Protein AF-A0A7S2R1N7-F1 (afdb_monomer_lite)

InterPro domains:
  IPR041452 APAF-1 helical domain [PF17908] (92-139)

Foldseek 3Di:
DPPDDDPVCPCVVVLVVCVVVPPPDDDLQLSVQLVVVVVVQVVPVPDDRDDPLVSLLSSLCSLQVDDSPDPDDQSVNSCVVCVVVLCPDDCSLVSLLCCLQPNLVSCLSNVVLVSSLVLLLDLVSLLSNCVSPNLLSSLLSSLVSLVSSVVSLVVVVVVVVVVPDDPPDDDDDDDDDDDDDDDDPPPPPPPPPPPPSLVSLVSSLVSSLVSLCVVLVVVPDLVSLLSNLSSLQSSLVSCVVVVNNVSSVVSNVVSLVSCCVNVNDPD

pLDDT: mean 78.02, std 19.46, range [31.61, 97.94]

Radius of gyration: 23.2 Å; chains: 1; bounding box: 56×62×71 Å

Secondary structure (DSSP, 8-state):
-PPP--TT-TTHHHHHHHHHH-TTS----HHHHHHHHHHHHHHTTTS-PPPHHHHHHHHHHHHH---TT-TT--HHHHHHHTHHHHHHSTTHHHHHHHHHHHHHHHHHHTT-HHHHHHHHT-HHHHHHHHHHH-HHHHHHHHHHHHHHHHHHHHHHHHHHHTT---------------------------------HHHHHHHHHHHHHHHHHHHHHHS--HHHHHHHHHHHHHHHHHHHHTT-HHHHHHHHHHHHHHHHHHH-TT-

Organism: NCBI:txid49252

Sequence (267 aa):
FAPTADDHTTFIDEIEEELLLDGSRRSGGWLSAAAKYIFNQQKNQREEGTPEFRFHELMVSSLTGAEINAPNKSIVVLLKENKDNIIQQAGGERIEKYITAYLPTHLIRAKMLSSAGALLCDDDFIKRRVAALGPVEATRKQMLDLSDMRRDNQRLTSSNKSNTEPSSLDEREIKSDIDSPPQGGFLEQSTTDNVDMNVIKRDACRLVIDEVYRVMDVTVRSGDSLNMAICLSTVGEGLLRSKQPRDAMLRLEEAVGIYRGLLGPYH

Structure (mmCIF, N/CA/C/O backbone):
data_AF-A0A7S2R1N7-F1
#
_entry.id   AF-A0A7S2R1N7-F1
#
loop_
_atom_site.group_PDB
_atom_site.id
_atom_site.type_symbol
_atom_site.label_atom_id
_atom_site.label_alt_id
_atom_site.label_comp_id
_atom_site.label_asym_id
_atom_site.label_entity_id
_atom_site.label_seq_id
_atom_site.pdbx_PDB_ins_code
_atom_site.Cartn_x
_atom_site.Cartn_y
_atom_site.Cartn_z
_atom_site.occupancy
_atom_site.B_iso_or_equiv
_atom_site.auth_seq_id
_atom_site.auth_comp_id
_atom_site.auth_asym_id
_atom_site.auth_atom_id
_atom_site.pdbx_PDB_model_num
ATOM 1 N N . PHE A 1 1 ? 8.886 19.302 25.838 1.00 33.75 1 PHE A N 1
ATOM 2 C CA . PHE A 1 1 ? 9.453 18.109 25.186 1.00 33.75 1 PHE A CA 1
ATOM 3 C C . PHE A 1 1 ? 8.668 17.896 23.906 1.00 33.75 1 PHE A C 1
ATOM 5 O O . PHE A 1 1 ? 7.565 17.371 23.972 1.00 33.75 1 PHE A O 1
ATOM 12 N N . ALA A 1 2 ? 9.168 18.415 22.784 1.00 31.61 2 ALA A N 1
ATOM 13 C CA . ALA A 1 2 ? 8.639 18.046 21.475 1.00 31.61 2 ALA A CA 1
ATOM 14 C C . ALA A 1 2 ? 9.103 16.608 21.182 1.00 31.61 2 ALA A C 1
ATOM 16 O O . ALA A 1 2 ? 10.250 16.291 21.525 1.00 31.61 2 ALA A O 1
ATOM 17 N N . PRO A 1 3 ? 8.251 15.724 20.637 1.00 38.41 3 PRO A N 1
ATOM 18 C CA . PRO A 1 3 ? 8.702 14.415 20.185 1.00 38.41 3 PRO A CA 1
ATOM 19 C C . PRO A 1 3 ? 9.848 14.615 19.190 1.00 38.41 3 PRO A C 1
ATOM 21 O O . PRO A 1 3 ? 9.767 15.478 18.319 1.00 38.41 3 PRO A O 1
ATOM 24 N N . THR A 1 4 ? 10.934 13.859 19.328 1.00 40.09 4 THR A N 1
ATOM 25 C CA . THR A 1 4 ? 11.940 13.767 18.264 1.00 40.09 4 THR A CA 1
ATOM 26 C C . THR A 1 4 ? 11.248 13.261 17.008 1.00 40.09 4 THR A C 1
ATOM 28 O O . THR A 1 4 ? 10.585 12.228 17.093 1.00 40.09 4 THR A O 1
ATOM 31 N N . ALA A 1 5 ? 11.398 13.983 15.894 1.00 39.66 5 ALA A N 1
ATOM 32 C CA . ALA A 1 5 ? 10.817 13.622 14.608 1.00 39.66 5 ALA A CA 1
ATOM 33 C C . ALA A 1 5 ? 11.179 12.169 14.248 1.00 39.66 5 ALA A C 1
ATOM 35 O O . ALA A 1 5 ? 12.323 11.864 13.918 1.00 39.66 5 ALA A O 1
ATOM 36 N N . ASP A 1 6 ? 10.220 11.265 14.395 1.00 44.62 6 ASP A N 1
ATOM 37 C CA . ASP A 1 6 ? 10.222 9.944 13.788 1.00 44.62 6 ASP A CA 1
ATOM 38 C C . ASP A 1 6 ? 9.580 10.011 12.389 1.00 44.62 6 ASP A C 1
ATOM 40 O O . ASP A 1 6 ? 8.989 11.018 11.989 1.00 44.62 6 ASP A O 1
ATOM 44 N N . ASP A 1 7 ? 9.665 8.922 11.627 1.00 46.69 7 ASP A N 1
ATOM 45 C CA . ASP A 1 7 ? 9.141 8.843 10.255 1.00 46.69 7 ASP A CA 1
ATOM 46 C C . ASP A 1 7 ? 7.615 9.095 10.142 1.00 46.69 7 ASP A C 1
ATOM 48 O O . ASP A 1 7 ? 7.086 9.184 9.033 1.00 46.69 7 ASP A O 1
ATOM 52 N N . HIS A 1 8 ? 6.891 9.222 11.263 1.00 46.59 8 HIS A N 1
ATOM 53 C CA . HIS A 1 8 ? 5.452 9.504 11.323 1.00 46.59 8 HIS A CA 1
ATOM 54 C C . HIS A 1 8 ? 5.119 10.945 11.734 1.00 46.59 8 HIS A C 1
ATOM 56 O O . HIS A 1 8 ? 3.960 11.353 11.647 1.00 46.59 8 HIS A O 1
ATOM 62 N N . THR A 1 9 ? 6.119 11.715 12.159 1.00 49.97 9 THR A N 1
ATOM 63 C CA . THR A 1 9 ? 5.996 13.093 12.657 1.00 49.97 9 THR A CA 1
ATOM 64 C C . THR A 1 9 ? 6.607 14.128 11.714 1.00 49.97 9 THR A C 1
ATOM 66 O O . THR A 1 9 ? 6.611 15.313 12.028 1.00 49.97 9 THR A O 1
ATOM 69 N N . THR A 1 10 ? 6.983 13.726 10.495 1.00 50.19 10 THR A N 1
ATOM 70 C CA . THR A 1 10 ? 7.278 14.629 9.358 1.00 50.19 10 THR A CA 1
ATOM 71 C C . THR A 1 10 ? 6.083 15.471 8.903 1.00 50.19 10 THR A C 1
ATOM 73 O O . THR A 1 10 ? 6.188 16.147 7.896 1.00 50.19 10 THR A O 1
ATOM 76 N N . PHE A 1 11 ? 4.965 15.406 9.631 1.00 52.94 11 PHE A N 1
ATOM 77 C CA . PHE A 1 11 ? 3.788 16.249 9.466 1.00 52.94 11 PHE A CA 1
ATOM 78 C C . PHE A 1 11 ? 3.608 17.238 10.624 1.00 52.94 11 PHE A C 1
ATOM 80 O O . PHE A 1 11 ? 2.591 17.915 10.664 1.00 52.94 11 PHE A O 1
ATOM 87 N N . ILE A 1 12 ? 4.507 17.283 11.620 1.00 56.09 12 ILE A N 1
ATOM 88 C CA . ILE A 1 12 ? 4.368 18.214 12.755 1.00 56.09 12 ILE A CA 1
ATOM 89 C C . ILE A 1 12 ? 4.414 19.656 12.258 1.00 56.09 12 ILE A C 1
ATOM 91 O O . ILE A 1 12 ? 3.546 20.437 12.636 1.00 56.09 12 ILE A O 1
ATOM 95 N N . ASP A 1 13 ? 5.360 19.979 11.380 1.00 56.97 13 ASP A N 1
ATOM 96 C CA . ASP A 1 13 ? 5.502 21.328 10.835 1.00 56.97 13 ASP A CA 1
ATOM 97 C C . ASP A 1 13 ? 4.262 21.706 10.000 1.00 56.97 13 ASP A C 1
ATOM 99 O O . ASP A 1 13 ? 3.755 22.819 10.101 1.00 56.97 13 ASP A O 1
ATOM 103 N N . GLU A 1 14 ? 3.695 20.756 9.251 1.00 60.97 14 GLU A N 1
ATOM 104 C CA . GLU A 1 14 ? 2.470 20.922 8.463 1.00 60.97 14 GLU A CA 1
ATOM 105 C C . GLU A 1 14 ? 1.206 21.021 9.333 1.00 60.97 14 GLU A C 1
ATOM 107 O O . GLU A 1 14 ? 0.293 21.780 9.010 1.00 60.97 14 GLU A O 1
ATOM 112 N N . ILE A 1 15 ? 1.144 20.280 10.446 1.00 56.44 15 ILE A N 1
ATOM 113 C CA . ILE A 1 15 ? 0.069 20.365 11.447 1.00 56.44 15 ILE A CA 1
ATOM 114 C C . ILE A 1 15 ? 0.120 21.730 12.139 1.00 56.44 15 ILE A C 1
ATOM 116 O O . ILE A 1 15 ? -0.923 22.348 12.359 1.00 56.44 15 ILE A O 1
ATOM 120 N N . GLU A 1 16 ? 1.317 22.208 12.482 1.00 58.69 16 GLU A N 1
ATOM 121 C CA . GLU A 1 16 ? 1.528 23.532 13.068 1.00 58.69 16 GLU A CA 1
ATOM 122 C C . GLU A 1 16 ? 1.197 24.653 12.070 1.00 58.69 16 GLU A C 1
ATOM 124 O O . GLU A 1 16 ? 0.547 25.628 12.454 1.00 58.69 16 GLU A O 1
ATOM 129 N N . GLU A 1 17 ? 1.554 24.502 10.789 1.00 64.31 17 GLU A N 1
ATOM 130 C CA . GLU A 1 17 ? 1.199 25.440 9.716 1.00 64.31 17 GLU A CA 1
ATOM 131 C C . GLU A 1 17 ? -0.322 25.506 9.496 1.00 64.31 17 GLU A C 1
ATOM 133 O O . GLU A 1 17 ? -0.888 26.601 9.443 1.00 64.31 17 GLU A O 1
ATOM 138 N N . GLU A 1 18 ? -1.015 24.362 9.444 1.00 54.97 18 GLU A N 1
ATOM 139 C CA . GLU A 1 18 ? -2.480 24.317 9.337 1.00 54.97 18 GLU A CA 1
ATOM 140 C C . GLU A 1 18 ? -3.146 24.982 10.554 1.00 54.97 18 GLU A C 1
ATOM 142 O O . GLU A 1 18 ? -4.056 25.792 10.398 1.00 54.97 18 GLU A O 1
ATOM 147 N N . LEU A 1 19 ? -2.650 24.737 11.771 1.00 57.53 19 LEU A N 1
ATOM 148 C CA . LEU A 1 19 ? -3.151 25.370 13.000 1.00 57.53 19 LEU A CA 1
ATOM 149 C C . LEU A 1 19 ? -2.932 26.889 13.043 1.00 57.53 19 LEU A C 1
ATOM 151 O O . LEU A 1 19 ? -3.782 27.613 13.568 1.00 57.53 19 LEU A O 1
ATOM 155 N N . LEU A 1 20 ? -1.808 27.373 12.511 1.00 64.00 20 LEU A N 1
ATOM 156 C CA . LEU A 1 20 ? -1.512 28.803 12.396 1.00 64.00 20 LEU A CA 1
ATOM 157 C C . LEU A 1 20 ? -2.434 29.493 11.385 1.00 64.00 20 LEU A C 1
ATOM 159 O O . LEU A 1 20 ? -2.851 30.631 11.612 1.00 64.00 20 LEU A O 1
ATOM 163 N N . LEU A 1 21 ? -2.768 28.806 10.291 1.00 59.03 21 LEU A N 1
ATOM 164 C CA . LEU A 1 21 ? -3.674 29.307 9.259 1.00 59.03 21 LEU A CA 1
ATOM 165 C C . LEU A 1 21 ? -5.146 29.267 9.699 1.00 59.03 21 LEU A C 1
ATOM 167 O O . LEU A 1 21 ? -5.909 30.169 9.354 1.00 59.03 21 LEU A O 1
ATOM 171 N N . ASP A 1 22 ? -5.543 28.263 10.486 1.00 54.03 22 ASP A N 1
ATOM 172 C CA . ASP A 1 22 ? -6.952 27.945 10.761 1.00 54.03 22 ASP A CA 1
ATOM 173 C C . ASP A 1 22 ? -7.474 28.500 12.100 1.00 54.03 22 ASP A C 1
ATOM 175 O O . ASP A 1 22 ? -8.494 28.058 12.646 1.00 54.03 22 ASP A O 1
ATOM 179 N N . GLY A 1 23 ? -6.792 29.521 12.629 1.00 48.34 23 GLY A N 1
ATOM 180 C CA . GLY A 1 23 ? -7.218 30.287 13.793 1.00 48.34 23 GLY A CA 1
ATOM 181 C C . GLY A 1 23 ? -8.654 30.804 13.645 1.00 48.34 23 GLY A C 1
ATOM 182 O O . GLY A 1 23 ? -8.880 31.906 13.153 1.00 48.34 23 GLY A O 1
ATOM 183 N N . SER A 1 24 ? -9.620 30.028 14.157 1.00 47.00 24 SER A N 1
ATOM 184 C CA . SER A 1 24 ? -10.999 30.403 14.519 1.00 47.00 24 SER A CA 1
ATOM 185 C C . SER A 1 24 ? -12.185 29.870 13.685 1.00 47.00 24 SER A C 1
ATOM 187 O O . SER A 1 24 ? -13.318 30.226 14.018 1.00 47.00 24 SER A O 1
ATOM 189 N N . ARG A 1 25 ? -12.067 28.973 12.686 1.00 41.62 25 ARG A N 1
ATOM 190 C CA . ARG A 1 25 ? -13.296 28.457 12.017 1.00 41.62 25 ARG A CA 1
ATOM 191 C C . ARG A 1 25 ? -13.272 27.002 11.546 1.00 41.62 25 ARG A C 1
ATOM 193 O O . ARG A 1 25 ? -12.890 26.732 10.427 1.00 41.62 25 ARG A O 1
ATOM 200 N N . ARG A 1 26 ? -13.915 26.128 12.339 1.00 44.72 26 ARG A N 1
ATOM 201 C CA . ARG A 1 26 ? -14.821 25.020 11.925 1.00 44.72 26 ARG A CA 1
ATOM 202 C C . ARG A 1 26 ? -14.482 24.223 10.641 1.00 44.72 26 ARG A C 1
ATOM 204 O O . ARG A 1 26 ? -15.404 23.704 10.015 1.00 44.72 26 ARG A O 1
ATOM 211 N N . SER A 1 27 ? -13.221 24.044 10.267 1.00 42.00 27 SER A N 1
ATOM 212 C CA . SER A 1 27 ? -12.867 23.096 9.217 1.00 42.00 27 SER A CA 1
ATOM 213 C C . SER A 1 27 ? -12.687 21.721 9.849 1.00 42.00 27 SER A C 1
ATOM 215 O O . SER A 1 27 ? -11.793 21.485 10.660 1.00 42.00 27 SER A O 1
ATOM 217 N N . GLY A 1 28 ? -13.601 20.805 9.537 1.00 49.03 28 GLY A N 1
ATOM 218 C CA . GLY A 1 28 ? -13.518 19.392 9.898 1.00 49.03 28 GLY A CA 1
ATOM 219 C C . GLY A 1 28 ? -12.460 18.654 9.077 1.00 49.03 28 GLY A C 1
ATOM 220 O O . GLY A 1 28 ? -12.765 17.616 8.501 1.00 49.03 28 GLY A O 1
ATOM 221 N N . GLY A 1 29 ? -11.243 19.198 8.988 1.00 55.84 29 GLY A N 1
ATOM 222 C CA . GLY A 1 29 ? -10.111 18.523 8.365 1.00 55.84 29 GLY A CA 1
ATOM 223 C C . GLY A 1 29 ? -9.733 17.271 9.158 1.00 55.84 29 GLY A C 1
ATOM 224 O O . GLY A 1 29 ? -9.778 17.270 10.395 1.00 55.84 29 GLY A O 1
ATOM 225 N N . TRP A 1 30 ? -9.364 16.204 8.448 1.00 58.34 30 TRP A N 1
ATOM 226 C CA . TRP A 1 30 ? -8.933 14.918 9.014 1.00 58.34 30 TRP A CA 1
ATOM 227 C C . TRP A 1 30 ? -7.728 15.067 9.962 1.00 58.34 30 TRP A C 1
ATOM 229 O O . TRP A 1 30 ? -7.658 14.388 10.987 1.00 58.34 30 TRP A O 1
ATOM 239 N N . LEU A 1 31 ? -6.840 16.030 9.687 1.00 58.22 31 LEU A N 1
ATOM 240 C CA . LEU A 1 31 ? -5.720 16.401 10.556 1.00 58.22 31 LEU A CA 1
ATOM 241 C C . LEU A 1 31 ? -6.194 16.967 11.903 1.00 58.22 31 LEU A C 1
ATOM 243 O O . LEU A 1 31 ? -5.563 16.708 12.925 1.00 58.22 31 LEU A O 1
ATOM 247 N N . SER A 1 32 ? -7.355 17.635 11.964 1.00 62.41 32 SER A N 1
ATOM 248 C CA . SER A 1 32 ? -7.843 18.241 13.209 1.00 62.41 32 SER A CA 1
ATOM 249 C C . SER A 1 32 ? -8.197 17.208 14.279 1.00 62.41 32 SER A C 1
ATOM 251 O O . SER A 1 32 ? -8.050 17.498 15.461 1.00 62.41 32 SER A O 1
ATOM 253 N N . ALA A 1 33 ? -8.664 16.011 13.910 1.00 61.44 33 ALA A N 1
ATOM 254 C CA . ALA A 1 33 ? -9.026 14.975 14.878 1.00 61.44 33 ALA A CA 1
ATOM 255 C C . ALA A 1 33 ? -7.780 14.301 15.474 1.00 61.44 33 ALA A C 1
ATOM 257 O O . ALA A 1 33 ? -7.683 14.144 16.694 1.00 61.44 33 ALA A O 1
ATOM 258 N N . ALA A 1 34 ? -6.795 13.997 14.627 1.00 58.97 34 ALA A N 1
ATOM 259 C CA . ALA A 1 34 ? -5.489 13.486 15.028 1.00 58.97 34 ALA A CA 1
ATOM 260 C C . ALA A 1 34 ? -4.710 14.495 15.881 1.00 58.97 34 ALA A C 1
ATOM 262 O O . ALA A 1 34 ? -4.234 14.163 16.967 1.00 58.97 34 ALA A O 1
ATOM 263 N N . ALA A 1 35 ? -4.654 15.751 15.432 1.00 62.03 35 ALA A N 1
ATOM 264 C CA . ALA A 1 35 ? -4.030 16.841 16.163 1.00 62.03 35 ALA A CA 1
ATOM 265 C C . ALA A 1 35 ? -4.725 17.050 17.514 1.00 62.03 35 ALA A C 1
ATOM 267 O O . ALA A 1 35 ? -4.058 17.056 18.545 1.00 62.03 35 ALA A O 1
ATOM 268 N N . LYS A 1 36 ? -6.066 17.115 17.559 1.00 63.44 36 LYS A N 1
ATOM 269 C CA . LYS A 1 36 ? -6.815 17.206 18.829 1.00 63.44 36 LYS A CA 1
ATOM 270 C C . LYS A 1 36 ? -6.478 16.060 19.778 1.00 63.44 36 LYS A C 1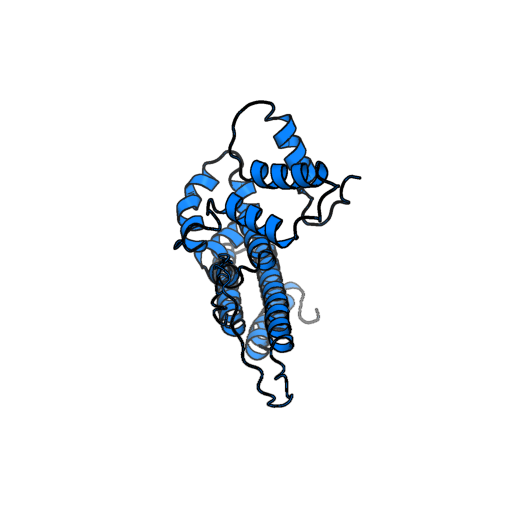
ATOM 272 O O . LYS A 1 36 ? -6.345 16.309 20.972 1.00 63.44 36 LYS A O 1
ATOM 277 N N . TYR A 1 37 ? -6.328 14.832 19.282 1.00 63.78 37 TYR A N 1
ATOM 278 C CA . TYR A 1 37 ? -5.924 13.701 20.115 1.00 63.78 37 TYR A CA 1
ATOM 279 C C . TYR A 1 37 ? -4.513 13.881 20.687 1.00 63.78 37 TYR A C 1
ATOM 281 O O . TYR A 1 37 ? -4.342 13.788 21.902 1.00 63.78 37 TYR A O 1
ATOM 289 N N . ILE A 1 38 ? -3.526 14.202 19.842 1.00 63.34 38 ILE A N 1
ATOM 290 C CA . ILE A 1 38 ? -2.132 14.428 20.259 1.00 63.34 38 ILE A CA 1
ATOM 291 C C . ILE A 1 38 ? -2.057 15.563 21.295 1.00 63.34 38 ILE A C 1
ATOM 293 O O . ILE A 1 38 ? -1.451 15.404 22.357 1.00 63.34 38 ILE A O 1
ATOM 297 N N . PHE A 1 39 ? -2.734 16.684 21.042 1.00 63.31 39 PHE A N 1
ATOM 298 C CA . PHE A 1 39 ? -2.752 17.832 21.950 1.00 63.31 39 PHE A CA 1
ATOM 299 C C . PHE A 1 39 ? -3.510 17.554 23.257 1.00 63.31 39 PHE A C 1
ATOM 301 O O . PHE A 1 39 ? -3.067 17.983 24.324 1.00 63.31 39 PHE A O 1
ATOM 308 N N . ASN A 1 40 ? -4.614 16.800 23.224 1.00 62.00 40 ASN A N 1
ATOM 309 C CA . ASN A 1 40 ? -5.319 16.394 24.444 1.00 62.00 40 ASN A CA 1
ATOM 310 C C . ASN A 1 40 ? -4.479 15.430 25.291 1.00 62.00 40 ASN A C 1
ATOM 312 O O . ASN A 1 40 ? -4.474 15.554 26.515 1.00 62.00 40 ASN A O 1
ATOM 316 N N . GLN A 1 41 ? -3.724 14.526 24.663 1.00 61.12 41 GLN A N 1
ATOM 317 C CA . GLN A 1 41 ? -2.819 13.623 25.374 1.00 61.12 41 GLN A CA 1
ATOM 318 C C . GLN A 1 41 ? -1.678 14.398 26.058 1.00 61.12 41 GLN A C 1
ATOM 320 O O . GLN A 1 41 ? -1.356 14.135 27.215 1.00 61.12 41 GLN A O 1
ATOM 325 N N . GLN A 1 42 ? -1.121 15.420 25.394 1.00 60.50 42 GLN A N 1
ATOM 326 C CA . GLN A 1 42 ? -0.116 16.303 26.000 1.00 60.50 42 GLN A CA 1
ATOM 327 C C . GLN A 1 42 ? -0.672 17.139 27.160 1.00 60.50 42 GLN A C 1
ATOM 329 O O . GLN A 1 42 ? 0.041 17.400 28.128 1.00 60.50 42 GLN A O 1
ATOM 334 N N . LYS A 1 43 ? -1.939 17.560 27.087 1.00 60.81 43 LYS A N 1
ATOM 335 C CA . LYS A 1 43 ? -2.584 18.344 28.149 1.00 60.81 43 LYS A CA 1
ATOM 336 C C . LYS A 1 43 ? -2.948 17.492 29.372 1.00 60.81 43 LYS A C 1
ATOM 338 O O . LYS A 1 43 ? -2.902 17.995 30.493 1.00 60.81 43 LYS A O 1
ATOM 343 N N . ASN A 1 44 ? -3.239 16.207 29.168 1.00 55.28 44 ASN A N 1
ATOM 344 C CA . ASN A 1 44 ? -3.686 15.272 30.203 1.00 55.28 44 ASN A CA 1
ATOM 345 C C . ASN A 1 44 ? -2.576 14.329 30.710 1.00 55.28 44 ASN A C 1
ATOM 347 O O . ASN A 1 44 ? -2.871 13.205 31.102 1.00 55.28 44 ASN A O 1
ATOM 351 N N . GLN A 1 45 ? -1.316 14.782 30.788 1.00 52.78 45 GLN A N 1
ATOM 352 C CA . GLN A 1 45 ? -0.140 14.021 31.278 1.00 52.78 45 GLN A CA 1
ATOM 353 C C . GLN A 1 45 ? -0.248 13.404 32.701 1.00 52.78 45 GLN A C 1
ATOM 355 O O . GLN A 1 45 ? 0.749 12.932 33.243 1.00 52.78 45 GLN A O 1
ATOM 360 N N . ARG A 1 46 ? -1.421 13.417 33.345 1.00 52.03 46 ARG A N 1
ATOM 361 C CA . ARG A 1 46 ? -1.667 12.836 34.672 1.00 52.03 46 ARG A CA 1
ATOM 362 C C . ARG A 1 46 ? -2.522 11.567 34.673 1.00 52.03 46 ARG A C 1
ATOM 364 O O . ARG A 1 46 ? -2.641 10.963 35.732 1.00 52.03 46 ARG A O 1
ATOM 371 N N . GLU A 1 47 ? -3.075 11.145 33.541 1.00 56.00 47 GLU A N 1
ATOM 372 C CA . GLU A 1 47 ? -3.849 9.900 33.438 1.00 56.00 47 GLU A CA 1
ATOM 373 C C . GLU A 1 47 ? -3.097 8.884 32.567 1.00 56.00 47 GLU A C 1
ATOM 375 O O . GLU A 1 47 ? -2.360 9.281 31.663 1.00 56.00 47 GLU A O 1
ATOM 380 N N . GLU A 1 48 ? -3.217 7.590 32.892 1.00 63.19 48 GLU A N 1
ATOM 381 C CA . GLU A 1 48 ? -2.605 6.469 32.162 1.00 63.19 48 GLU A CA 1
ATOM 382 C C . GLU A 1 48 ? -2.641 6.712 30.649 1.00 63.19 48 GLU A C 1
ATOM 384 O O . GLU A 1 48 ? -3.707 6.915 30.065 1.00 63.19 48 GLU A O 1
ATOM 389 N N . GLY A 1 49 ? -1.457 6.742 30.029 1.00 59.47 49 GLY A N 1
ATOM 390 C CA . GLY A 1 49 ? -1.310 7.089 28.621 1.00 59.47 49 GLY A CA 1
ATOM 391 C C . GLY A 1 49 ? -2.250 6.255 27.758 1.00 59.47 49 GLY A C 1
ATOM 392 O O . GLY A 1 49 ? -2.253 5.026 27.834 1.00 59.47 49 GLY A O 1
ATOM 393 N N . THR A 1 50 ? -3.061 6.926 26.942 1.00 68.44 50 THR A N 1
ATOM 394 C CA . THR A 1 50 ? -3.973 6.245 26.027 1.00 68.44 50 THR A CA 1
ATOM 395 C C . THR A 1 50 ? -3.187 5.287 25.127 1.00 68.44 50 THR A C 1
ATOM 397 O O . THR A 1 50 ? -2.135 5.662 24.597 1.00 68.44 50 THR A O 1
ATOM 400 N N . PRO A 1 51 ? -3.660 4.044 24.950 1.00 83.56 51 PRO A N 1
ATOM 401 C CA . PRO A 1 51 ? -2.883 3.029 24.260 1.00 83.56 51 PRO A CA 1
ATOM 402 C C . PRO A 1 51 ? -2.701 3.391 22.779 1.00 83.56 51 PRO A C 1
ATOM 404 O O . PRO A 1 51 ? -3.618 3.898 22.134 1.00 83.56 51 PRO A O 1
ATOM 407 N N . GLU A 1 52 ? -1.514 3.104 22.235 1.00 84.62 52 GLU A N 1
ATOM 408 C CA . GLU A 1 52 ? -1.082 3.495 20.879 1.00 84.62 52 GLU A CA 1
ATOM 409 C C . GLU A 1 52 ? -2.101 3.129 19.784 1.00 84.62 52 GLU A C 1
ATOM 411 O O . GLU A 1 52 ? -2.330 3.900 18.853 1.00 84.62 52 GLU A O 1
ATOM 416 N N . PHE A 1 53 ? -2.783 1.988 19.908 1.00 88.12 53 PHE A N 1
ATOM 417 C CA . PHE A 1 53 ? -3.761 1.551 18.908 1.00 88.12 53 PHE A CA 1
ATOM 418 C C . PHE A 1 53 ? -4.960 2.509 18.772 1.00 88.12 53 PHE A C 1
ATOM 420 O O . PHE A 1 53 ? -5.477 2.660 17.668 1.00 88.12 53 PHE A O 1
ATOM 427 N N . ARG A 1 54 ? -5.360 3.219 19.842 1.00 87.75 54 ARG A N 1
ATOM 428 C CA . ARG A 1 54 ? -6.472 4.190 19.800 1.00 87.75 54 ARG A CA 1
ATOM 429 C C . ARG A 1 54 ? -6.148 5.411 18.950 1.00 87.75 54 ARG A C 1
ATOM 431 O O . ARG A 1 54 ? -7.029 5.931 18.272 1.00 87.75 54 ARG A O 1
ATOM 438 N N . PHE A 1 55 ? -4.887 5.844 18.938 1.00 87.50 55 PHE A N 1
ATOM 439 C CA . PHE A 1 55 ? -4.446 6.887 18.011 1.00 87.50 55 PHE A CA 1
ATOM 440 C C . PHE A 1 55 ? -4.671 6.444 16.564 1.00 87.50 55 PHE A C 1
ATOM 442 O O . PHE A 1 55 ? -5.242 7.175 15.759 1.00 87.50 55 PHE A O 1
ATOM 449 N N . HIS A 1 56 ? -4.265 5.217 16.243 1.00 90.56 56 HIS A N 1
ATOM 450 C CA . HIS A 1 56 ? -4.395 4.684 14.895 1.00 90.56 56 HIS A CA 1
ATOM 451 C C . HIS A 1 56 ? -5.845 4.445 14.475 1.00 90.56 56 HIS A C 1
ATOM 453 O O . HIS A 1 56 ? -6.176 4.706 13.323 1.00 90.56 56 HIS A O 1
ATOM 459 N N . GLU A 1 57 ? -6.725 4.045 15.390 1.00 90.56 57 GLU A N 1
ATOM 460 C CA . GLU A 1 57 ? -8.165 4.006 15.122 1.00 90.56 57 GLU A CA 1
ATOM 461 C C . GLU A 1 57 ? -8.707 5.391 14.748 1.00 90.56 57 GLU A C 1
ATOM 463 O O . GLU A 1 57 ? -9.390 5.530 13.734 1.00 90.56 57 GLU A O 1
ATOM 468 N N . LEU A 1 58 ? -8.349 6.436 15.503 1.00 87.75 58 LEU A N 1
ATOM 469 C CA . LEU A 1 58 ? -8.767 7.806 15.191 1.00 87.75 58 LEU A CA 1
ATOM 470 C C . LEU A 1 58 ? -8.237 8.274 13.835 1.00 87.75 58 LEU A C 1
ATOM 472 O O . LEU A 1 58 ? -8.972 8.925 13.090 1.00 87.75 58 LEU A O 1
ATOM 476 N N . MET A 1 59 ? -6.998 7.914 13.487 1.00 88.81 59 MET A N 1
ATOM 477 C CA . MET A 1 59 ? -6.451 8.169 12.152 1.00 88.81 59 MET A CA 1
ATOM 478 C C . MET A 1 59 ? -7.284 7.480 11.073 1.00 88.81 59 MET A C 1
ATOM 480 O O . MET A 1 59 ? -7.665 8.123 10.098 1.00 88.81 59 MET A O 1
ATOM 484 N N . VAL A 1 60 ? -7.619 6.199 11.254 1.00 91.50 60 VAL A N 1
ATOM 485 C CA . VAL A 1 60 ? -8.461 5.450 10.312 1.00 91.50 60 VAL A CA 1
ATOM 486 C C . VAL A 1 60 ? -9.817 6.132 10.154 1.00 91.50 60 VAL A C 1
ATOM 488 O O . VAL A 1 60 ? -10.213 6.406 9.022 1.00 91.50 60 VAL A O 1
ATOM 491 N N . SER A 1 61 ? -10.494 6.477 11.251 1.00 89.56 61 SER A N 1
ATOM 492 C CA . SER A 1 61 ? -11.766 7.207 11.209 1.00 89.56 61 SER A CA 1
ATOM 493 C C . SER A 1 61 ? -11.666 8.517 10.443 1.00 89.56 61 SER A C 1
ATOM 495 O O . SER A 1 61 ? -12.495 8.804 9.584 1.00 89.56 61 SER A O 1
ATOM 497 N N . SER A 1 62 ? -10.625 9.296 10.723 1.00 87.50 62 SER A N 1
ATOM 498 C CA . SER A 1 62 ? -10.439 10.623 10.135 1.00 87.50 62 SER A CA 1
ATOM 499 C C . SER A 1 62 ? -10.151 10.553 8.636 1.00 87.50 62 SER A C 1
ATOM 501 O O . SER A 1 62 ? -10.679 11.352 7.871 1.00 87.50 62 SER A O 1
ATOM 503 N N . LEU A 1 63 ? -9.341 9.580 8.208 1.00 88.62 63 LEU A N 1
ATOM 504 C CA . LEU A 1 63 ? -8.947 9.396 6.807 1.00 88.62 63 LEU A CA 1
ATOM 505 C C . LEU A 1 63 ? -10.052 8.779 5.949 1.00 88.62 63 LEU A C 1
ATOM 507 O O . LEU A 1 63 ? -10.136 9.044 4.754 1.00 88.62 63 LEU A O 1
ATOM 511 N N . THR A 1 64 ? -10.868 7.911 6.542 1.00 88.38 64 THR A N 1
ATOM 512 C CA . THR A 1 64 ? -11.893 7.155 5.809 1.00 88.38 64 THR A CA 1
ATOM 513 C C . THR A 1 64 ? -13.278 7.784 5.915 1.00 88.38 64 THR A C 1
ATOM 515 O O . THR A 1 64 ? -14.157 7.438 5.128 1.00 88.38 64 THR A O 1
ATOM 518 N N . GLY A 1 65 ? -13.488 8.679 6.886 1.00 84.38 65 GLY A N 1
ATOM 519 C CA . GLY A 1 65 ? -14.813 9.150 7.288 1.00 84.38 65 GLY A CA 1
ATOM 520 C C . GLY A 1 65 ? -15.658 8.067 7.971 1.00 84.38 65 GLY A C 1
ATOM 521 O O . GLY A 1 65 ? -16.842 8.290 8.209 1.00 84.38 65 GLY A O 1
ATOM 522 N N . ALA A 1 66 ? -15.084 6.892 8.258 1.00 79.31 66 ALA A N 1
ATOM 523 C CA . ALA A 1 66 ? -15.767 5.818 8.963 1.00 79.31 66 ALA A CA 1
ATOM 524 C C . ALA A 1 66 ? -15.863 6.155 10.450 1.00 79.31 66 ALA A C 1
ATOM 526 O O . ALA A 1 66 ? -14.851 6.438 11.091 1.00 79.31 66 ALA A O 1
ATOM 527 N N . GLU A 1 67 ? -17.040 6.037 11.049 1.00 76.31 67 GLU A N 1
ATOM 528 C CA . GLU A 1 67 ? -17.101 5.870 12.499 1.00 76.31 67 GLU A CA 1
ATOM 529 C C . GLU A 1 67 ? -16.623 4.447 12.824 1.00 76.31 67 GLU A C 1
ATOM 531 O O . GLU A 1 67 ? -17.173 3.488 12.285 1.00 76.31 67 GLU A O 1
ATOM 536 N N . ILE A 1 68 ? -15.611 4.290 13.691 1.00 67.19 68 ILE A N 1
ATOM 537 C CA . ILE A 1 68 ? -15.059 2.969 14.085 1.00 67.19 68 ILE A CA 1
ATOM 538 C C . ILE A 1 68 ? -16.157 2.012 14.584 1.00 67.19 68 ILE A C 1
ATOM 540 O O . ILE A 1 68 ? -16.037 0.802 14.423 1.00 67.19 68 ILE A O 1
ATOM 544 N N . ASN A 1 69 ? -17.249 2.559 15.129 1.00 68.44 69 ASN A N 1
ATOM 545 C CA . ASN A 1 69 ? -18.362 1.803 15.699 1.00 68.44 69 ASN A CA 1
ATOM 546 C C . ASN A 1 69 ? -19.583 1.700 14.769 1.00 68.44 69 ASN A C 1
ATOM 548 O O . ASN A 1 69 ? -20.602 1.149 15.183 1.00 68.44 69 ASN A O 1
ATOM 552 N N . ALA A 1 70 ? -19.535 2.252 13.549 1.00 67.25 70 ALA A N 1
ATOM 553 C CA . ALA A 1 70 ? -20.652 2.136 12.618 1.00 67.25 70 ALA A CA 1
ATOM 554 C C . ALA A 1 70 ? -20.655 0.732 11.995 1.00 67.25 70 ALA A C 1
ATOM 556 O O . ALA A 1 70 ? -19.736 0.382 11.246 1.00 67.25 70 ALA A O 1
ATOM 557 N N . PRO A 1 71 ? -21.684 -0.090 12.257 1.00 56.56 71 PRO A N 1
ATOM 558 C CA . PRO A 1 71 ? -21.738 -1.421 11.691 1.00 56.56 71 PRO A CA 1
ATOM 559 C C . PRO A 1 71 ? -21.950 -1.332 10.170 1.00 56.56 71 PRO A C 1
ATOM 561 O O . PRO A 1 71 ? -22.843 -0.631 9.692 1.00 56.56 71 PRO A O 1
ATOM 564 N N . ASN A 1 72 ? -21.166 -2.125 9.428 1.00 66.69 72 ASN A N 1
ATOM 565 C CA . ASN A 1 72 ? -21.468 -2.680 8.094 1.00 66.69 72 ASN A CA 1
ATOM 566 C C . ASN A 1 72 ? -20.840 -2.062 6.834 1.00 66.69 72 ASN A C 1
ATOM 568 O O . ASN A 1 72 ? -21.109 -2.585 5.750 1.00 66.69 72 ASN A O 1
ATOM 572 N N . LYS A 1 73 ? -19.983 -1.036 6.896 1.00 82.38 73 LYS A N 1
ATOM 573 C CA . LYS A 1 73 ? -19.278 -0.579 5.680 1.00 82.38 73 LYS A CA 1
ATOM 574 C C . LYS A 1 73 ? -17.803 -0.965 5.684 1.00 82.38 73 LYS A C 1
ATOM 576 O O . LYS A 1 73 ? -17.032 -0.546 6.539 1.00 82.38 73 LYS A O 1
ATOM 581 N N . SER A 1 74 ? -17.408 -1.751 4.681 1.00 90.62 74 SER A N 1
ATOM 582 C CA . SER A 1 74 ? -15.999 -2.043 4.404 1.00 90.62 74 SER A CA 1
ATOM 583 C C . SER A 1 74 ? -15.236 -0.744 4.136 1.00 90.62 74 SER A C 1
ATOM 585 O O . SER A 1 74 ? -15.687 0.096 3.355 1.00 90.62 74 SER A O 1
ATOM 587 N N . ILE A 1 75 ? -14.051 -0.606 4.732 1.00 91.75 75 ILE A N 1
ATOM 588 C CA . ILE A 1 75 ? -13.169 0.557 4.542 1.00 91.75 75 ILE A CA 1
ATOM 589 C C . ILE A 1 75 ? -12.848 0.781 3.062 1.00 91.75 75 ILE A C 1
ATOM 591 O O . ILE A 1 75 ? -12.790 1.918 2.603 1.00 91.75 75 ILE A O 1
ATOM 595 N N . VAL A 1 76 ? -12.716 -0.301 2.293 1.00 92.88 76 VAL A N 1
ATOM 596 C CA . VAL A 1 76 ? -12.492 -0.235 0.844 1.00 92.88 76 VAL A CA 1
ATOM 597 C C . VAL A 1 76 ? -13.656 0.459 0.133 1.00 92.88 76 VAL A C 1
ATOM 599 O O . VAL A 1 76 ? -13.438 1.267 -0.765 1.00 92.88 76 VAL A O 1
ATOM 602 N N . VAL A 1 77 ? -14.897 0.180 0.542 1.00 92.94 77 VAL A N 1
ATOM 603 C CA . VAL A 1 77 ? -16.092 0.815 -0.035 1.00 92.94 77 VAL A CA 1
ATOM 604 C C . VAL A 1 77 ? -16.124 2.299 0.319 1.00 92.94 77 VAL A C 1
ATOM 606 O O . VAL A 1 77 ? -16.313 3.124 -0.568 1.00 92.94 77 VAL A O 1
ATOM 609 N N . LEU A 1 78 ? -15.848 2.649 1.577 1.00 91.81 78 LEU A N 1
ATOM 610 C CA . LEU A 1 78 ? -15.815 4.045 2.025 1.00 91.81 78 LEU A CA 1
ATOM 611 C C . LEU A 1 78 ? -14.761 4.872 1.283 1.00 91.81 78 LEU A C 1
ATOM 613 O O . LEU A 1 78 ? -15.040 5.983 0.844 1.00 91.81 78 LEU A O 1
ATOM 617 N N . LEU A 1 79 ? -13.563 4.322 1.075 1.00 92.44 79 LEU A N 1
ATOM 618 C CA . LEU A 1 79 ? -12.508 5.003 0.318 1.00 92.44 79 LEU A CA 1
ATOM 619 C C . LEU A 1 79 ? -12.852 5.202 -1.158 1.00 92.44 79 LEU A C 1
ATOM 621 O O . LEU A 1 79 ? -12.339 6.142 -1.768 1.00 92.44 79 LEU A O 1
ATOM 625 N N . LYS A 1 80 ? -13.671 4.320 -1.739 1.00 93.00 80 LYS A N 1
ATOM 626 C CA . LYS A 1 80 ? -14.173 4.467 -3.110 1.00 93.00 80 LYS A CA 1
ATOM 627 C C . LYS A 1 80 ? -15.255 5.539 -3.177 1.00 93.00 80 LYS A C 1
ATOM 629 O O . LYS A 1 80 ? -15.161 6.420 -4.021 1.00 93.00 80 LYS A O 1
ATOM 634 N N . GLU A 1 81 ? -16.216 5.508 -2.253 1.00 91.19 81 GLU A N 1
ATOM 635 C CA . GLU A 1 81 ? -17.276 6.521 -2.135 1.00 91.19 81 GLU A CA 1
ATOM 636 C C . GLU A 1 81 ? -16.698 7.930 -1.898 1.00 91.19 81 GLU A C 1
ATOM 638 O O . GLU A 1 81 ? -17.207 8.908 -2.438 1.00 91.19 81 GLU A O 1
ATOM 643 N N . ASN A 1 82 ? -15.599 8.039 -1.143 1.00 87.31 82 ASN A N 1
ATOM 644 C CA . ASN A 1 82 ? -14.978 9.320 -0.793 1.00 87.31 82 ASN A CA 1
ATOM 645 C C . ASN A 1 82 ? -13.875 9.787 -1.755 1.00 87.31 82 ASN A C 1
ATOM 647 O O . ASN A 1 82 ? -13.340 10.880 -1.568 1.00 87.31 82 ASN A O 1
ATOM 651 N N . LYS A 1 83 ? -13.524 8.999 -2.781 1.00 89.38 83 LYS A N 1
ATOM 652 C CA . LYS A 1 83 ? -12.398 9.291 -3.686 1.00 89.38 83 LYS A CA 1
ATOM 653 C C . LYS A 1 83 ? -12.527 10.662 -4.351 1.00 89.38 83 LYS A C 1
ATOM 655 O O . LYS A 1 83 ? -11.603 11.468 -4.281 1.00 89.38 83 LYS A O 1
ATOM 660 N N . ASP A 1 84 ? -13.686 10.942 -4.940 1.00 87.06 84 ASP A N 1
ATOM 661 C CA . ASP A 1 84 ? -13.920 12.199 -5.658 1.00 87.06 84 ASP A CA 1
ATOM 662 C C . ASP A 1 84 ? -13.924 13.400 -4.707 1.00 87.06 84 ASP A C 1
ATOM 664 O O . ASP A 1 84 ? -13.386 14.456 -5.036 1.00 87.06 84 ASP A O 1
ATOM 668 N N . ASN A 1 85 ? -14.449 13.215 -3.492 1.00 87.12 85 ASN A N 1
ATOM 669 C CA . ASN A 1 85 ? -14.454 14.250 -2.462 1.00 87.12 85 ASN A CA 1
ATOM 670 C C . ASN A 1 85 ? -13.029 14.619 -2.028 1.00 87.12 85 ASN A C 1
ATOM 672 O O . ASN A 1 85 ? -12.732 15.800 -1.879 1.00 87.12 85 ASN A O 1
ATOM 676 N N . ILE A 1 86 ? -12.145 13.629 -1.850 1.00 86.62 86 ILE A N 1
ATOM 677 C CA . ILE A 1 86 ? -10.745 13.863 -1.465 1.00 86.62 86 ILE A CA 1
ATOM 678 C C . ILE A 1 86 ? -10.019 14.641 -2.563 1.00 86.62 86 ILE A C 1
ATOM 680 O O . ILE A 1 86 ? -9.354 15.628 -2.270 1.00 86.62 86 ILE A O 1
ATOM 684 N N . ILE A 1 87 ? -10.178 14.239 -3.826 1.00 83.44 87 ILE A N 1
ATOM 685 C CA . ILE A 1 87 ? -9.476 14.864 -4.958 1.00 83.44 87 ILE A CA 1
ATOM 686 C C . ILE A 1 87 ? -9.939 16.312 -5.183 1.00 83.44 87 ILE A C 1
ATOM 688 O O . ILE A 1 87 ? -9.132 17.162 -5.551 1.00 83.44 87 ILE A O 1
ATOM 692 N N . GLN A 1 88 ? -11.220 16.615 -4.948 1.00 88.06 88 GLN A N 1
ATOM 693 C CA . GLN A 1 88 ? -11.775 17.961 -5.141 1.00 88.06 88 GLN A CA 1
ATOM 694 C C . GLN A 1 88 ? -11.404 18.954 -4.028 1.00 88.06 88 GLN A C 1
ATOM 696 O O . GLN A 1 88 ? -11.539 20.164 -4.221 1.00 88.06 88 GLN A O 1
ATOM 701 N N . GLN A 1 89 ? -10.949 18.480 -2.865 1.00 84.75 89 GLN A N 1
ATOM 702 C CA . GLN A 1 89 ? -10.526 19.357 -1.774 1.00 84.75 89 GLN A CA 1
ATOM 703 C C . GLN A 1 89 ? -9.205 20.064 -2.101 1.00 84.75 89 GLN A C 1
ATOM 705 O O . GLN A 1 89 ? -8.309 19.510 -2.740 1.00 84.75 89 GLN A O 1
ATOM 710 N N . ALA A 1 90 ? -9.051 21.297 -1.614 1.00 83.62 90 ALA A N 1
ATOM 711 C CA . ALA A 1 90 ? -7.769 21.990 -1.675 1.00 83.62 90 ALA A CA 1
ATOM 712 C C . ALA A 1 90 ? -6.709 21.168 -0.917 1.00 83.62 90 ALA A C 1
ATOM 714 O O . ALA A 1 90 ? -6.883 20.862 0.259 1.00 83.62 90 ALA A O 1
ATOM 715 N N . GLY A 1 91 ? -5.629 20.779 -1.601 1.00 85.88 91 GLY A N 1
ATOM 716 C CA . GLY A 1 91 ? -4.618 19.872 -1.041 1.00 85.88 91 GLY A CA 1
ATOM 717 C C . GLY A 1 91 ? -4.961 18.379 -1.140 1.00 85.88 91 GLY A C 1
ATOM 718 O O . GLY A 1 91 ? -4.216 17.563 -0.598 1.00 85.88 91 GLY A O 1
ATOM 719 N N . GLY A 1 92 ? -6.022 18.006 -1.863 1.00 87.50 92 GLY A N 1
ATOM 720 C CA . GLY A 1 92 ? -6.482 16.627 -2.045 1.00 87.50 92 GLY A CA 1
ATOM 721 C C . GLY A 1 92 ? -5.402 15.641 -2.493 1.00 87.50 92 GLY A C 1
ATOM 722 O O . GLY A 1 92 ? -5.340 14.525 -1.991 1.00 87.50 92 GLY A O 1
ATOM 723 N N . GLU A 1 93 ? -4.472 16.068 -3.354 1.00 88.94 93 GLU A N 1
ATOM 724 C CA . GLU A 1 93 ? -3.327 15.246 -3.777 1.00 88.94 93 GLU A CA 1
ATOM 725 C C . GLU A 1 93 ? -2.419 14.838 -2.606 1.00 88.94 93 GLU A C 1
ATOM 727 O O . GLU A 1 93 ? -1.936 13.707 -2.552 1.00 88.94 93 GLU A O 1
ATOM 732 N N . ARG A 1 94 ? -2.197 15.739 -1.637 1.00 88.44 94 ARG A N 1
ATOM 733 C CA . ARG A 1 94 ? -1.388 15.444 -0.443 1.00 88.44 94 ARG A CA 1
ATOM 734 C C . ARG A 1 94 ? -2.109 14.455 0.466 1.00 88.44 94 ARG A C 1
ATOM 736 O O . ARG A 1 94 ? -1.477 13.540 0.990 1.00 88.44 94 ARG A O 1
ATOM 743 N N . ILE A 1 95 ? -3.424 14.617 0.605 1.00 88.56 95 ILE A N 1
ATOM 744 C CA . ILE A 1 95 ? -4.280 13.705 1.371 1.00 88.56 95 ILE A CA 1
ATOM 745 C C . ILE A 1 95 ? -4.257 12.315 0.731 1.00 88.56 95 ILE A C 1
ATOM 747 O O . ILE A 1 95 ? -4.019 11.325 1.415 1.00 88.56 95 ILE A O 1
ATOM 751 N N . GLU A 1 96 ? -4.418 12.235 -0.589 1.00 93.81 96 GLU A N 1
ATOM 752 C CA . GLU A 1 96 ? -4.365 10.979 -1.333 1.00 93.81 96 GLU A CA 1
ATOM 753 C C . GLU A 1 96 ? -3.005 10.289 -1.181 1.00 93.81 96 GLU A C 1
ATOM 755 O O . GLU A 1 96 ? -2.930 9.085 -0.919 1.00 93.81 96 GLU A O 1
ATOM 760 N N . LYS A 1 97 ? -1.915 11.058 -1.268 1.00 92.25 97 LYS A N 1
ATOM 761 C CA . LYS A 1 97 ? -0.560 10.559 -1.025 1.00 92.25 97 LYS A CA 1
ATOM 762 C C . LYS A 1 97 ? -0.402 10.003 0.392 1.00 92.25 97 LYS A C 1
ATOM 764 O O . LYS A 1 97 ? 0.204 8.950 0.569 1.00 92.25 97 LYS A O 1
ATOM 769 N N . TYR A 1 98 ? -0.975 10.670 1.394 1.00 93.75 98 TYR A N 1
ATOM 770 C CA . TYR A 1 98 ? -0.959 10.194 2.777 1.00 93.75 98 TYR A CA 1
ATOM 771 C C . TYR A 1 98 ? -1.767 8.904 2.945 1.00 93.75 98 TYR A C 1
ATOM 773 O O . TYR A 1 98 ? -1.254 7.921 3.478 1.00 93.75 98 TYR A O 1
ATOM 781 N N . ILE A 1 99 ? -3.012 8.884 2.459 1.00 94.69 99 ILE A N 1
ATOM 782 C CA . ILE A 1 99 ? -3.907 7.722 2.530 1.00 94.69 99 ILE A CA 1
ATOM 783 C C . ILE A 1 99 ? -3.232 6.511 1.892 1.00 94.69 99 ILE A C 1
ATOM 785 O O . ILE A 1 99 ? -3.114 5.454 2.513 1.00 94.69 99 ILE A O 1
ATOM 789 N N . THR A 1 100 ? -2.737 6.671 0.668 1.00 96.19 100 THR A N 1
ATOM 790 C CA . THR A 1 100 ? -2.104 5.579 -0.070 1.00 96.19 100 THR A CA 1
ATOM 791 C C . THR A 1 100 ? -0.793 5.118 0.561 1.00 96.19 100 THR A C 1
ATOM 793 O O . THR A 1 100 ? -0.484 3.929 0.473 1.00 96.19 100 THR A O 1
ATOM 796 N N . ALA A 1 101 ? -0.044 5.993 1.239 1.00 95.31 101 ALA A N 1
ATOM 797 C CA . ALA A 1 101 ? 1.206 5.632 1.909 1.00 95.31 101 ALA A CA 1
ATOM 798 C C . ALA A 1 101 ? 1.022 5.011 3.302 1.00 95.31 101 ALA A C 1
ATOM 800 O O . ALA A 1 101 ? 1.784 4.110 3.648 1.00 95.31 101 ALA A O 1
ATOM 801 N N . TYR A 1 102 ? 0.054 5.481 4.096 1.00 96.31 102 TYR A N 1
ATOM 802 C CA . TYR A 1 102 ? 0.029 5.235 5.546 1.00 96.31 102 TYR A CA 1
ATOM 803 C C . TYR A 1 102 ? -1.269 4.631 6.083 1.00 96.31 102 TYR A C 1
ATOM 805 O O . TYR A 1 102 ? -1.264 4.102 7.198 1.00 96.31 102 TYR A O 1
ATOM 813 N N . LEU A 1 103 ? -2.371 4.627 5.323 1.00 96.19 103 LEU A N 1
ATOM 814 C CA . LEU A 1 103 ? -3.618 4.045 5.823 1.00 96.19 103 LEU A CA 1
ATOM 815 C C . LEU A 1 103 ? -3.479 2.551 6.180 1.00 96.19 103 LEU A C 1
ATOM 817 O O . LEU A 1 103 ? -3.924 2.183 7.269 1.00 96.19 103 LEU A O 1
ATOM 821 N N . PRO A 1 104 ? -2.820 1.685 5.378 1.00 97.44 104 PRO A N 1
ATOM 822 C CA . PRO A 1 104 ? -2.601 0.299 5.791 1.00 97.44 104 PRO A CA 1
ATOM 823 C C . PRO A 1 104 ? -1.792 0.172 7.080 1.00 97.44 104 PRO A C 1
ATOM 825 O O . PRO A 1 104 ? -2.132 -0.652 7.924 1.00 97.44 104 PRO A O 1
ATOM 828 N N . THR A 1 105 ? -0.788 1.029 7.289 1.00 96.31 105 THR A N 1
ATOM 829 C CA . THR A 1 105 ? -0.025 1.058 8.54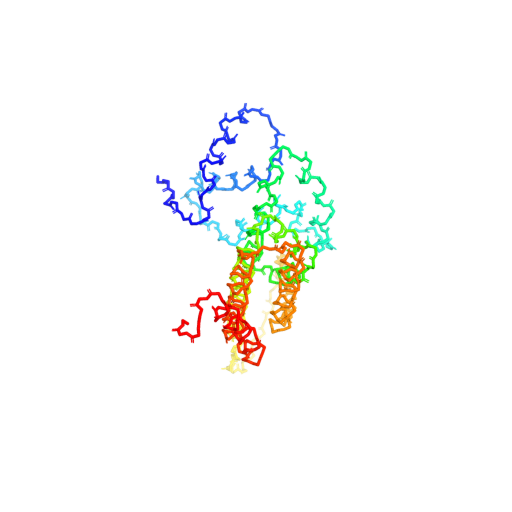3 1.00 96.31 105 THR A CA 1
ATOM 830 C C . THR A 1 105 ? -0.936 1.364 9.731 1.00 96.31 105 THR A C 1
ATOM 832 O O . THR A 1 105 ? -0.872 0.672 10.749 1.00 96.31 105 THR A O 1
ATOM 835 N N . HIS A 1 106 ? -1.820 2.358 9.606 1.00 95.19 106 HIS A N 1
ATOM 836 C CA . HIS A 1 106 ? -2.786 2.677 10.656 1.00 95.19 106 HIS A CA 1
ATOM 837 C C . HIS A 1 106 ? -3.760 1.527 10.914 1.00 95.19 106 HIS A C 1
ATOM 839 O O . HIS A 1 106 ? -3.974 1.182 12.070 1.00 95.19 106 HIS A O 1
ATOM 845 N N . LEU A 1 107 ? -4.272 0.866 9.874 1.00 95.19 107 LEU A N 1
ATOM 846 C CA . LEU A 1 107 ? -5.141 -0.305 10.038 1.00 95.19 107 LEU A CA 1
ATOM 847 C C . LEU A 1 107 ? -4.436 -1.450 10.775 1.00 95.19 107 LEU A C 1
ATOM 849 O O . LEU A 1 107 ? -5.015 -2.051 11.678 1.00 95.19 107 LEU A O 1
ATOM 853 N N . ILE A 1 108 ? -3.175 -1.729 10.432 1.00 95.19 108 ILE A N 1
ATOM 854 C CA . ILE A 1 108 ? -2.378 -2.777 11.082 1.00 95.19 108 ILE A CA 1
ATOM 855 C C . ILE A 1 108 ? -2.166 -2.445 12.563 1.00 95.19 108 ILE A C 1
ATOM 857 O O . ILE A 1 108 ? -2.435 -3.279 13.431 1.00 95.19 108 ILE A O 1
ATOM 861 N N . ARG A 1 109 ? -1.738 -1.215 12.872 1.00 93.62 109 ARG A N 1
ATOM 862 C CA . ARG A 1 109 ? -1.466 -0.793 14.255 1.00 93.62 109 ARG A CA 1
ATOM 863 C C . ARG A 1 109 ? -2.732 -0.640 15.101 1.00 93.62 109 ARG A C 1
ATOM 865 O O . ARG A 1 109 ? -2.685 -0.915 16.297 1.00 93.62 109 ARG A O 1
ATOM 872 N N . ALA A 1 110 ? -3.864 -0.313 14.479 1.00 92.44 110 ALA A N 1
ATOM 873 C CA . ALA A 1 110 ? -5.199 -0.346 15.080 1.00 92.44 110 ALA A CA 1
ATOM 874 C C . ALA A 1 110 ? -5.757 -1.775 15.260 1.00 92.44 110 ALA A C 1
ATOM 876 O O . ALA A 1 110 ? -6.898 -1.941 15.670 1.00 92.44 110 ALA A O 1
ATOM 877 N N . LYS A 1 111 ? -4.981 -2.823 14.938 1.00 93.12 111 LYS A N 1
ATOM 878 C CA . LYS A 1 111 ? -5.390 -4.241 15.005 1.00 93.12 111 LYS A CA 1
ATOM 879 C C . LYS A 1 111 ? -6.560 -4.609 14.083 1.00 93.12 111 LYS A C 1
ATOM 881 O O . LYS A 1 111 ? -7.139 -5.683 14.215 1.00 93.12 111 LYS A O 1
ATOM 886 N N . MET A 1 112 ? -6.827 -3.795 13.064 1.00 92.75 112 MET A N 1
ATOM 887 C CA . MET A 1 112 ? -7.851 -4.023 12.041 1.00 92.75 112 MET A CA 1
ATOM 888 C C . MET A 1 112 ? -7.291 -4.847 10.867 1.00 92.75 112 MET A C 1
ATOM 890 O O . MET A 1 112 ? -7.326 -4.416 9.711 1.00 92.75 112 MET A O 1
ATOM 894 N N . LEU A 1 113 ? -6.730 -6.031 11.148 1.00 93.44 113 LEU A N 1
ATOM 895 C CA . LEU A 1 113 ? -5.969 -6.808 10.153 1.00 93.44 113 LEU A CA 1
ATOM 896 C C . LEU A 1 113 ? -6.817 -7.270 8.960 1.00 93.44 113 LEU A C 1
ATOM 898 O O . LEU A 1 113 ? -6.325 -7.259 7.834 1.00 93.44 113 LEU A O 1
ATOM 902 N N . SER A 1 114 ? -8.088 -7.620 9.176 1.00 93.06 114 SER A N 1
ATOM 903 C CA . SER A 1 114 ? -9.005 -7.991 8.088 1.00 93.06 114 SER A CA 1
ATOM 904 C C . SER A 1 114 ? -9.213 -6.830 7.113 1.00 93.06 114 SER A C 1
ATOM 906 O O . SER A 1 114 ? -9.128 -7.011 5.899 1.00 93.06 114 SER A O 1
ATOM 908 N N . SER A 1 115 ? -9.399 -5.615 7.638 1.00 94.06 115 SER A N 1
ATOM 909 C CA . SER A 1 115 ? -9.538 -4.403 6.827 1.00 94.06 115 SER A CA 1
ATOM 910 C C . SER A 1 115 ? -8.238 -4.029 6.119 1.00 94.06 115 SER A C 1
ATOM 912 O O . SER A 1 115 ? -8.275 -3.642 4.953 1.00 94.06 115 SER A O 1
ATOM 914 N N . ALA A 1 116 ? -7.089 -4.177 6.789 1.00 96.06 116 ALA A N 1
ATOM 915 C CA . ALA A 1 116 ? -5.779 -3.972 6.172 1.00 96.06 116 ALA A CA 1
ATOM 916 C C . ALA A 1 116 ? -5.556 -4.943 5.003 1.00 96.06 116 ALA A C 1
ATOM 918 O O . ALA A 1 116 ? -5.159 -4.521 3.921 1.00 96.06 116 ALA A O 1
ATOM 919 N N . GLY A 1 117 ? -5.864 -6.228 5.198 1.00 95.94 117 GLY A N 1
ATOM 920 C CA . GLY A 1 117 ? -5.764 -7.252 4.163 1.00 95.94 117 GLY A CA 1
ATOM 921 C C . GLY A 1 117 ? -6.679 -6.975 2.974 1.00 95.94 117 GLY A C 1
ATOM 922 O O . GLY A 1 117 ? -6.222 -7.006 1.834 1.00 95.94 117 GLY A O 1
ATOM 923 N N . ALA A 1 118 ? -7.944 -6.630 3.234 1.00 95.75 118 ALA A N 1
ATOM 924 C CA . ALA A 1 118 ? -8.895 -6.261 2.189 1.00 95.75 118 ALA A CA 1
ATOM 925 C C . ALA A 1 118 ? -8.423 -5.043 1.379 1.00 95.75 118 ALA A C 1
ATOM 927 O O . ALA A 1 118 ? -8.525 -5.049 0.156 1.00 95.75 118 ALA A O 1
ATOM 928 N N . LEU A 1 119 ? -7.868 -4.025 2.046 1.00 96.81 119 LEU A N 1
ATOM 929 C CA . LEU A 1 119 ? -7.341 -2.826 1.393 1.00 96.81 119 LEU A CA 1
ATOM 930 C C . LEU A 1 119 ? -6.084 -3.119 0.561 1.00 96.81 119 LEU A C 1
ATOM 932 O O . LEU A 1 119 ? -5.977 -2.662 -0.573 1.00 96.81 119 LEU A O 1
ATOM 936 N N . LEU A 1 120 ? -5.149 -3.912 1.094 1.00 97.19 120 LEU A N 1
ATOM 937 C CA . LEU A 1 120 ? -3.914 -4.300 0.400 1.00 97.19 120 LEU A CA 1
ATOM 938 C C . LEU A 1 120 ? -4.156 -5.243 -0.788 1.00 97.19 120 LEU A C 1
ATOM 940 O O . LEU A 1 120 ? -3.261 -5.392 -1.618 1.00 97.19 120 LEU A O 1
ATOM 944 N N . CYS A 1 121 ? -5.332 -5.866 -0.871 1.00 97.25 121 CYS A N 1
ATOM 945 C CA . CYS A 1 121 ? -5.780 -6.678 -2.002 1.00 97.25 121 CYS A CA 1
ATOM 946 C C . CYS A 1 121 ? -6.803 -5.963 -2.903 1.00 97.25 121 CYS A C 1
ATOM 948 O O . CYS A 1 121 ? -7.351 -6.600 -3.803 1.00 97.25 121 CYS A O 1
ATOM 950 N N . ASP A 1 122 ? -7.083 -4.675 -2.684 1.00 97.56 122 ASP A N 1
ATOM 951 C CA . ASP A 1 122 ? -7.998 -3.915 -3.535 1.00 97.56 122 ASP A CA 1
ATOM 952 C C . ASP A 1 122 ? -7.268 -3.310 -4.743 1.00 97.56 122 ASP A C 1
ATOM 954 O O . ASP A 1 122 ? -6.310 -2.548 -4.611 1.00 97.56 122 ASP A O 1
ATOM 958 N N . ASP A 1 123 ? -7.756 -3.638 -5.938 1.00 97.06 123 ASP A N 1
ATOM 959 C CA . ASP A 1 123 ? -7.173 -3.208 -7.212 1.00 97.06 123 ASP A CA 1
ATOM 960 C C . ASP A 1 123 ? -7.225 -1.678 -7.415 1.00 97.06 123 ASP A C 1
ATOM 962 O O . ASP A 1 123 ? -6.242 -1.084 -7.862 1.00 97.06 123 ASP A O 1
ATOM 966 N N . ASP A 1 124 ? -8.323 -1.005 -7.036 1.00 96.62 124 ASP A N 1
ATOM 967 C CA . ASP A 1 124 ? -8.424 0.463 -7.160 1.00 96.62 124 ASP A CA 1
ATOM 968 C C . ASP A 1 124 ? -7.474 1.166 -6.185 1.00 96.62 124 ASP A C 1
ATOM 970 O O . ASP A 1 124 ? -6.798 2.122 -6.567 1.00 96.62 124 ASP A O 1
ATOM 974 N N . PHE A 1 125 ? -7.359 0.670 -4.949 1.00 97.50 125 PHE A N 1
ATOM 975 C CA . PHE A 1 125 ? -6.396 1.197 -3.986 1.00 97.50 125 PHE A CA 1
ATOM 976 C C . PHE A 1 125 ? -4.948 1.056 -4.474 1.00 97.50 125 PHE A C 1
ATOM 978 O O . PHE A 1 125 ? -4.175 2.008 -4.366 1.00 97.50 125 PHE A O 1
ATOM 985 N N . ILE A 1 126 ? -4.574 -0.086 -5.058 1.00 97.94 126 ILE A N 1
ATOM 986 C CA . ILE A 1 126 ? -3.222 -0.294 -5.602 1.00 97.94 126 ILE A CA 1
ATOM 987 C C . ILE A 1 126 ? -2.942 0.663 -6.766 1.00 97.94 126 ILE A C 1
ATOM 989 O O . ILE A 1 126 ? -1.891 1.305 -6.781 1.00 97.94 126 ILE A O 1
ATOM 993 N N . LYS A 1 127 ? -3.894 0.836 -7.690 1.00 97.06 127 LYS A N 1
ATOM 994 C CA . LYS A 1 127 ? -3.797 1.819 -8.785 1.00 97.06 127 LYS A CA 1
ATOM 995 C C . LYS A 1 127 ? -3.589 3.234 -8.264 1.00 97.06 127 LYS A C 1
ATOM 997 O O . LYS A 1 127 ? -2.685 3.939 -8.709 1.00 97.06 127 LYS A O 1
ATOM 1002 N N . ARG A 1 128 ? -4.394 3.639 -7.279 1.00 96.50 128 ARG A N 1
ATOM 1003 C CA . ARG A 1 128 ? -4.274 4.937 -6.601 1.00 96.50 128 ARG A CA 1
ATOM 1004 C C . ARG A 1 128 ? -2.911 5.105 -5.940 1.00 96.50 128 ARG A C 1
ATOM 1006 O O . ARG A 1 128 ? -2.270 6.137 -6.107 1.00 96.50 128 ARG A O 1
ATOM 1013 N N . ARG A 1 129 ? -2.431 4.069 -5.250 1.00 97.62 129 ARG A N 1
ATOM 1014 C CA . ARG A 1 129 ? -1.124 4.055 -4.589 1.00 97.62 129 ARG A CA 1
ATOM 1015 C C . ARG A 1 129 ? 0.024 4.216 -5.578 1.00 97.62 129 ARG A C 1
ATOM 1017 O O . ARG A 1 129 ? 0.903 5.042 -5.344 1.00 97.62 129 ARG A O 1
ATOM 1024 N N . VAL A 1 130 ? 0.014 3.475 -6.684 1.00 96.69 130 VAL A N 1
ATOM 1025 C CA . VAL A 1 130 ? 1.031 3.613 -7.737 1.00 96.69 130 VAL A CA 1
ATOM 1026 C C . VAL A 1 130 ? 0.958 4.995 -8.389 1.00 96.69 130 VAL A C 1
ATOM 1028 O O . VAL A 1 130 ? 2.002 5.604 -8.610 1.00 96.69 130 VAL A O 1
ATOM 1031 N N . ALA A 1 131 ? -0.243 5.532 -8.621 1.00 95.12 131 ALA A N 1
ATOM 1032 C CA . ALA A 1 131 ? -0.419 6.877 -9.167 1.00 95.12 131 ALA A CA 1
ATOM 1033 C C . ALA A 1 131 ? 0.100 7.981 -8.225 1.00 95.12 131 ALA A C 1
ATOM 1035 O O . ALA A 1 131 ? 0.740 8.923 -8.684 1.00 95.12 131 ALA A O 1
ATOM 1036 N N . ALA A 1 132 ? -0.142 7.864 -6.915 1.00 95.12 132 ALA A N 1
ATOM 1037 C CA . ALA A 1 132 ? 0.216 8.886 -5.930 1.00 95.12 132 ALA A CA 1
ATOM 1038 C C . ALA A 1 132 ? 1.692 8.842 -5.490 1.00 95.12 132 ALA A C 1
ATOM 1040 O O . ALA A 1 132 ? 2.281 9.882 -5.184 1.00 95.12 132 ALA A O 1
ATOM 1041 N N . LEU A 1 133 ? 2.297 7.650 -5.423 1.00 95.62 133 LEU A N 1
ATOM 1042 C CA . LEU A 1 133 ? 3.661 7.454 -4.902 1.00 95.62 133 LEU A CA 1
ATOM 1043 C C . LEU A 1 133 ? 4.701 7.161 -5.987 1.00 95.62 133 LEU A C 1
ATOM 1045 O O . LEU A 1 133 ? 5.899 7.311 -5.746 1.00 95.62 133 LEU A O 1
ATOM 1049 N N . GLY A 1 134 ? 4.261 6.739 -7.169 1.00 94.94 134 GLY A N 1
ATOM 1050 C CA . GLY A 1 134 ? 5.118 6.126 -8.173 1.00 94.94 134 GLY A CA 1
ATOM 1051 C C . GLY A 1 134 ? 5.376 4.637 -7.889 1.00 94.94 134 GLY A C 1
ATOM 1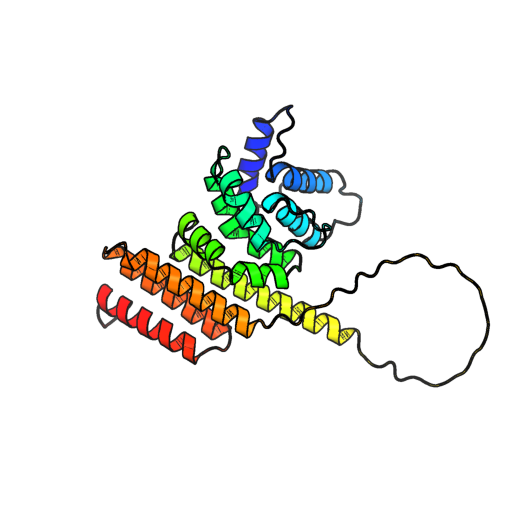052 O O . GLY A 1 134 ? 5.248 4.174 -6.752 1.00 94.94 134 GLY A O 1
ATOM 1053 N N . PRO A 1 135 ? 5.764 3.861 -8.916 1.00 94.88 135 PRO A N 1
ATOM 1054 C CA . PRO A 1 135 ? 5.816 2.397 -8.857 1.00 94.88 135 PRO A CA 1
ATOM 1055 C C . PRO A 1 135 ? 6.795 1.861 -7.807 1.00 94.88 135 PRO A C 1
ATOM 1057 O O . PRO A 1 135 ? 6.460 0.935 -7.068 1.00 94.88 135 PRO A O 1
ATOM 1060 N N . VAL A 1 136 ? 7.980 2.469 -7.689 1.00 95.25 136 VAL A N 1
ATOM 1061 C CA . VAL A 1 136 ? 9.025 2.014 -6.757 1.00 95.25 136 VAL A CA 1
ATOM 1062 C C . VAL A 1 136 ? 8.591 2.193 -5.304 1.00 95.25 136 VAL A C 1
ATOM 1064 O O . VAL A 1 136 ? 8.648 1.245 -4.519 1.00 95.25 136 VAL A O 1
ATOM 1067 N N . GLU A 1 137 ? 8.126 3.389 -4.940 1.00 96.06 137 GLU A N 1
ATOM 1068 C CA . GLU A 1 137 ? 7.725 3.677 -3.561 1.00 96.06 137 GLU A CA 1
ATOM 1069 C C . GLU A 1 137 ? 6.427 2.947 -3.194 1.00 96.06 137 GLU A C 1
ATOM 1071 O O . GLU A 1 137 ? 6.338 2.366 -2.112 1.00 96.06 137 GLU A O 1
ATOM 1076 N N . ALA A 1 138 ? 5.461 2.868 -4.116 1.00 97.00 138 ALA A N 1
ATOM 1077 C CA . ALA A 1 138 ? 4.252 2.064 -3.943 1.00 97.00 138 ALA A CA 1
ATOM 1078 C C . ALA A 1 138 ? 4.576 0.591 -3.658 1.00 97.00 138 ALA A C 1
ATOM 1080 O O . ALA A 1 138 ? 4.040 0.013 -2.712 1.00 97.00 138 ALA A O 1
ATOM 1081 N N . THR A 1 139 ? 5.490 -0.001 -4.433 1.00 97.56 139 THR A N 1
ATOM 1082 C CA . THR A 1 139 ? 5.927 -1.392 -4.254 1.00 97.56 139 THR A CA 1
ATOM 1083 C C . THR A 1 139 ? 6.624 -1.590 -2.911 1.00 97.56 139 THR A C 1
ATOM 1085 O O . THR A 1 139 ? 6.316 -2.537 -2.183 1.00 97.56 139 THR A O 1
ATOM 1088 N N . ARG A 1 140 ? 7.531 -0.677 -2.538 1.00 96.75 140 ARG A N 1
ATOM 1089 C CA . ARG A 1 140 ? 8.216 -0.712 -1.241 1.00 96.75 140 ARG A CA 1
ATOM 1090 C C . ARG A 1 140 ? 7.218 -0.662 -0.085 1.00 96.75 140 ARG A C 1
ATOM 1092 O O . ARG A 1 140 ? 7.281 -1.517 0.798 1.00 96.75 140 ARG A O 1
ATOM 1099 N N . LYS A 1 141 ? 6.282 0.293 -0.102 1.00 96.44 141 LYS A N 1
ATOM 1100 C CA . LYS A 1 141 ? 5.237 0.430 0.925 1.00 96.44 141 LYS A CA 1
ATOM 1101 C C . LYS A 1 141 ? 4.343 -0.807 0.986 1.00 96.44 141 LYS A C 1
ATOM 1103 O O . LYS A 1 141 ? 4.142 -1.336 2.073 1.00 96.44 141 LYS A O 1
ATOM 1108 N N . GLN A 1 142 ? 3.924 -1.347 -0.161 1.00 97.38 142 GLN A N 1
ATOM 1109 C CA . GLN A 1 142 ? 3.158 -2.596 -0.229 1.00 97.38 142 GLN A CA 1
ATOM 1110 C C . GLN A 1 142 ? 3.879 -3.748 0.488 1.00 97.38 142 GLN A C 1
ATOM 1112 O O . GLN A 1 142 ? 3.265 -4.470 1.272 1.00 97.38 142 GLN A O 1
ATOM 1117 N N . MET A 1 143 ? 5.184 -3.925 0.252 1.00 96.69 143 MET A N 1
ATOM 1118 C CA . MET A 1 143 ? 5.948 -5.008 0.883 1.00 96.69 143 MET A CA 1
ATOM 1119 C C . ME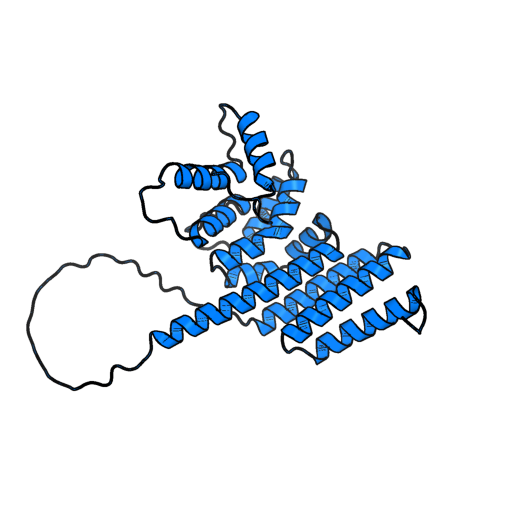T A 1 143 ? 6.165 -4.783 2.384 1.00 96.69 143 MET A C 1
ATOM 1121 O O . MET A 1 143 ? 6.118 -5.746 3.156 1.00 96.69 143 MET A O 1
ATOM 1125 N N . LEU A 1 144 ? 6.372 -3.532 2.807 1.00 95.31 144 LEU A N 1
ATOM 1126 C CA . LEU A 1 144 ? 6.471 -3.171 4.223 1.00 95.31 144 LEU A CA 1
ATOM 1127 C C . LEU A 1 144 ? 5.159 -3.460 4.961 1.00 95.31 144 LEU A C 1
ATOM 1129 O O . LEU A 1 144 ? 5.180 -4.188 5.954 1.00 95.31 144 LEU A O 1
ATOM 1133 N N . ASP A 1 145 ? 4.025 -3.008 4.421 1.00 96.88 145 ASP A N 1
ATOM 1134 C CA . ASP A 1 145 ? 2.698 -3.236 5.001 1.00 96.88 145 ASP A CA 1
ATOM 1135 C C . ASP A 1 145 ? 2.405 -4.743 5.156 1.00 96.88 145 ASP A C 1
ATOM 1137 O O . ASP A 1 145 ? 1.990 -5.205 6.220 1.00 96.88 145 ASP A O 1
ATOM 1141 N N . LEU A 1 146 ? 2.695 -5.557 4.131 1.00 95.81 146 LEU A N 1
ATOM 1142 C CA . LEU A 1 146 ? 2.515 -7.017 4.186 1.00 95.81 146 LEU A CA 1
ATOM 1143 C C . LEU A 1 146 ? 3.436 -7.705 5.208 1.00 95.81 146 LEU A C 1
ATOM 1145 O O . LEU A 1 146 ? 3.077 -8.743 5.785 1.00 95.81 146 LEU A O 1
ATOM 1149 N N . SER A 1 147 ? 4.641 -7.170 5.414 1.00 94.06 147 SER A N 1
ATOM 1150 C CA . SER A 1 147 ? 5.585 -7.659 6.422 1.00 94.06 147 SER A CA 1
ATOM 1151 C C . SER A 1 147 ? 5.104 -7.323 7.835 1.00 94.06 147 SER A C 1
ATOM 1153 O O . SER A 1 147 ? 5.102 -8.198 8.708 1.00 94.06 147 SER A O 1
ATOM 1155 N N . ASP A 1 148 ? 4.641 -6.094 8.051 1.00 94.44 148 ASP A N 1
ATOM 1156 C CA . ASP A 1 148 ? 4.137 -5.619 9.340 1.00 94.44 148 ASP A CA 1
ATOM 1157 C C . ASP A 1 148 ? 2.840 -6.318 9.735 1.00 94.44 148 ASP A C 1
ATOM 1159 O O . ASP A 1 148 ? 2.745 -6.848 10.843 1.00 94.44 148 ASP A O 1
ATOM 1163 N N . MET A 1 149 ? 1.902 -6.463 8.799 1.00 94.75 149 MET A N 1
ATOM 1164 C CA . MET A 1 149 ? 0.663 -7.211 9.013 1.00 94.75 149 MET A CA 1
ATOM 1165 C C . MET A 1 149 ? 0.939 -8.664 9.426 1.00 94.75 149 MET A C 1
ATOM 1167 O O . MET A 1 149 ? 0.306 -9.190 10.341 1.00 94.75 149 MET A O 1
ATOM 1171 N N . ARG A 1 150 ? 1.938 -9.323 8.815 1.00 93.31 150 ARG A N 1
ATOM 1172 C CA . ARG A 1 150 ? 2.343 -10.683 9.211 1.00 93.31 150 ARG A CA 1
ATOM 1173 C C . ARG A 1 150 ? 2.891 -10.723 10.637 1.00 93.31 150 ARG A C 1
ATOM 1175 O O . ARG A 1 150 ? 2.566 -11.647 11.381 1.00 93.31 150 ARG A O 1
ATOM 1182 N N . ARG A 1 151 ? 3.748 -9.763 10.990 1.00 93.06 151 ARG A N 1
ATOM 1183 C CA . ARG A 1 151 ? 4.372 -9.661 12.316 1.00 93.06 151 ARG A CA 1
ATOM 1184 C C . ARG A 1 151 ? 3.310 -9.488 13.398 1.00 93.06 151 ARG A C 1
ATOM 1186 O O . ARG A 1 151 ? 3.353 -10.177 14.414 1.00 93.06 151 ARG A O 1
ATOM 1193 N N . ASP A 1 152 ? 2.332 -8.626 13.149 1.00 92.19 152 ASP A N 1
ATOM 1194 C CA . ASP A 1 152 ? 1.246 -8.371 14.088 1.00 92.19 152 ASP A CA 1
ATOM 1195 C C . ASP A 1 152 ? 0.255 -9.538 14.174 1.00 92.19 152 ASP A C 1
ATOM 1197 O O . ASP A 1 152 ? -0.135 -9.909 15.281 1.00 92.19 152 ASP A O 1
ATOM 1201 N N . ASN A 1 153 ? -0.046 -10.225 13.065 1.00 91.88 153 ASN A N 1
ATOM 1202 C CA . ASN A 1 153 ? -0.850 -11.451 13.106 1.00 91.88 153 ASN A CA 1
ATOM 1203 C C . ASN A 1 153 ? -0.180 -12.566 13.943 1.00 91.88 153 ASN A C 1
ATOM 1205 O O . ASN A 1 153 ? -0.829 -13.279 14.709 1.00 91.88 153 ASN A O 1
ATOM 1209 N N . GLN A 1 154 ? 1.148 -12.705 13.851 1.00 91.25 154 GLN A N 1
ATOM 1210 C CA . GLN A 1 154 ? 1.906 -13.662 14.671 1.00 91.25 154 GLN A CA 1
ATOM 1211 C C . GLN A 1 154 ? 1.859 -13.326 16.168 1.00 91.25 154 GLN A C 1
ATOM 1213 O O . GLN A 1 154 ? 1.799 -14.232 17.001 1.00 91.25 154 GLN A O 1
ATOM 1218 N N . ARG A 1 155 ? 1.851 -12.037 16.525 1.00 90.31 155 ARG A N 1
ATOM 1219 C CA . ARG A 1 155 ? 1.709 -11.591 17.919 1.00 90.31 155 ARG A CA 1
ATOM 1220 C C . ARG A 1 155 ? 0.323 -11.916 18.474 1.00 90.31 155 ARG A C 1
ATOM 1222 O O . ARG A 1 155 ? 0.236 -12.479 19.562 1.00 90.31 155 ARG A O 1
ATOM 1229 N N . LEU A 1 156 ? -0.737 -11.642 17.709 1.00 86.62 156 LEU A N 1
ATOM 1230 C CA . LEU A 1 156 ? -2.119 -11.932 18.117 1.00 86.62 156 LEU A CA 1
ATOM 1231 C C . LEU A 1 156 ? -2.354 -13.436 18.313 1.00 86.62 156 LEU A C 1
ATOM 1233 O O . LEU A 1 156 ? -2.866 -13.865 19.345 1.00 86.62 156 LEU A O 1
ATOM 1237 N N . THR A 1 157 ? -1.895 -14.257 17.366 1.00 85.94 157 THR A N 1
ATOM 1238 C CA . THR A 1 157 ? -2.018 -15.723 17.463 1.00 85.94 157 THR A CA 1
ATOM 1239 C C . THR A 1 157 ? -1.209 -16.324 18.616 1.00 85.94 157 THR A C 1
ATOM 1241 O O . THR A 1 157 ? -1.612 -17.346 19.169 1.00 85.94 157 THR A O 1
ATOM 1244 N N . SER A 1 158 ? -0.090 -15.704 19.007 1.00 86.50 158 SER A N 1
ATOM 1245 C CA . SER A 1 158 ? 0.717 -16.148 20.154 1.00 86.50 158 SER A CA 1
ATOM 1246 C C . SER A 1 158 ? 0.084 -15.756 21.493 1.00 86.50 158 SER A C 1
ATOM 1248 O O . SER A 1 158 ? 0.057 -16.577 22.405 1.00 86.50 158 SER A O 1
ATOM 1250 N N . SER A 1 159 ? -0.481 -14.548 21.596 1.00 82.38 159 SER A N 1
ATOM 1251 C CA . SER A 1 159 ? -1.160 -14.069 22.811 1.00 82.38 159 SER A CA 1
ATOM 1252 C C . SER A 1 159 ? -2.412 -14.880 23.154 1.00 82.38 159 SER A C 1
ATOM 1254 O O . SER A 1 159 ? -2.716 -15.079 24.325 1.00 82.38 159 SER A O 1
ATOM 1256 N N . ASN A 1 160 ? -3.137 -15.377 22.148 1.00 73.94 160 ASN A N 1
ATOM 1257 C CA . ASN A 1 160 ? -4.326 -16.195 22.397 1.00 73.94 160 ASN A CA 1
ATOM 1258 C C . ASN A 1 160 ? -3.976 -17.590 22.933 1.00 73.94 160 ASN A C 1
ATOM 1260 O O . ASN A 1 160 ? -4.764 -18.170 23.672 1.00 73.94 160 ASN A O 1
ATOM 1264 N N . LYS A 1 161 ? -2.788 -18.124 22.613 1.00 74.19 161 LYS A N 1
ATOM 1265 C CA . LYS A 1 161 ? -2.360 -19.449 23.087 1.00 74.19 161 LYS A CA 1
ATOM 1266 C C . LYS A 1 161 ? -1.993 -19.474 24.571 1.00 74.19 161 LYS A C 1
ATOM 1268 O O . LYS A 1 161 ? -2.207 -20.497 25.207 1.00 74.19 161 LYS A O 1
ATOM 1273 N N . SER A 1 162 ? -1.477 -18.379 25.132 1.00 70.44 162 SER A N 1
ATOM 1274 C CA . SER A 1 162 ? -1.097 -18.323 26.554 1.00 70.44 162 SER A CA 1
ATOM 1275 C C . SER A 1 162 ? -2.289 -18.250 27.513 1.00 70.44 162 SER A C 1
ATOM 1277 O O . SER A 1 162 ? -2.127 -18.530 28.692 1.00 70.44 162 SER A O 1
ATOM 1279 N N . ASN A 1 163 ? -3.484 -17.910 27.021 1.00 60.84 163 ASN A N 1
ATOM 1280 C CA . ASN A 1 163 ? -4.702 -17.841 27.837 1.00 60.84 163 ASN A CA 1
ATOM 1281 C C . ASN A 1 163 ? -5.517 -19.145 27.815 1.00 60.84 163 ASN A C 1
ATOM 1283 O O . ASN A 1 163 ? -6.594 -19.207 28.399 1.00 60.84 163 ASN A O 1
ATOM 1287 N N . THR A 1 164 ? -5.032 -20.182 27.127 1.00 55.00 164 THR A N 1
ATOM 1288 C CA . THR A 1 164 ? -5.690 -21.493 27.032 1.00 55.00 164 THR A CA 1
ATOM 1289 C C . THR A 1 164 ? -4.758 -22.589 27.546 1.00 55.00 164 THR A C 1
ATOM 1291 O O . THR A 1 164 ? -4.532 -23.589 26.868 1.00 55.00 164 THR A O 1
ATOM 1294 N N . GLU A 1 165 ? -4.188 -22.413 28.740 1.00 54.56 165 GLU A N 1
ATOM 1295 C CA . GLU A 1 165 ? -3.727 -23.575 29.504 1.00 54.56 165 GLU A CA 1
ATOM 1296 C C . GLU A 1 165 ? -4.898 -24.152 30.315 1.00 54.56 165 GLU A C 1
ATOM 1298 O O . GLU A 1 165 ? -5.634 -23.398 30.958 1.00 54.56 165 GLU A O 1
ATOM 1303 N N . PRO A 1 166 ? -5.108 -25.479 30.286 1.00 50.88 166 PRO A N 1
ATOM 1304 C CA . PRO A 1 166 ? -6.107 -26.130 31.112 1.00 50.88 166 PRO A CA 1
ATOM 1305 C C . PRO A 1 166 ? -5.656 -26.039 32.568 1.00 50.88 166 PRO A C 1
ATOM 1307 O O . PRO A 1 166 ? -4.624 -26.603 32.933 1.00 50.88 166 PRO A O 1
ATOM 1310 N N . SER A 1 167 ? -6.434 -25.364 33.418 1.00 47.69 167 SER A N 1
ATOM 1311 C CA . SER A 1 167 ? -6.278 -25.507 34.862 1.00 47.69 167 SER A CA 1
ATOM 1312 C C . SER A 1 167 ? -6.629 -26.949 35.236 1.00 47.69 167 SER A C 1
ATOM 1314 O O . SER A 1 167 ? -7.781 -27.294 35.492 1.00 47.69 167 SER A O 1
ATOM 1316 N N . SER A 1 168 ? -5.636 -27.828 35.227 1.00 65.12 168 SER A N 1
ATOM 1317 C CA . SER A 1 168 ? -5.718 -29.106 35.909 1.00 65.12 168 SER A CA 1
ATOM 1318 C C . SER A 1 168 ? -5.658 -28.821 37.403 1.00 65.12 168 SER A C 1
ATOM 1320 O O . SER A 1 168 ? -4.557 -28.648 37.909 1.00 65.12 168 SER A O 1
ATOM 1322 N N . LEU A 1 169 ? -6.793 -28.747 38.098 1.00 54.22 169 LEU A N 1
ATOM 1323 C CA . LEU A 1 169 ? -6.855 -29.016 39.535 1.00 54.22 169 LEU A CA 1
ATOM 1324 C C . LEU A 1 169 ? -8.287 -29.373 39.963 1.00 54.22 169 LEU A C 1
ATOM 1326 O O . LEU A 1 169 ? -9.210 -28.582 39.804 1.00 54.22 169 LEU A O 1
ATOM 1330 N N . ASP A 1 170 ? -8.382 -30.584 40.510 1.00 50.38 170 ASP A N 1
ATOM 1331 C CA . ASP A 1 170 ? -9.230 -31.034 41.614 1.00 50.38 170 ASP A CA 1
ATOM 1332 C C . ASP A 1 170 ? -10.691 -30.567 41.689 1.00 50.38 170 ASP A C 1
ATOM 1334 O O . ASP A 1 170 ? -11.023 -29.453 42.096 1.00 50.38 170 ASP A O 1
ATOM 1338 N N . GLU A 1 171 ? -11.578 -31.539 41.472 1.00 54.12 171 GLU A N 1
ATOM 1339 C CA . GLU A 1 171 ? -12.946 -31.544 41.976 1.00 54.12 171 GLU A CA 1
ATOM 1340 C C . GLU A 1 171 ? -12.948 -31.417 43.509 1.00 54.12 171 GLU A C 1
ATOM 1342 O O . GLU A 1 171 ? -12.684 -32.378 44.236 1.00 54.12 171 GLU A O 1
ATOM 1347 N N . ARG A 1 172 ? -13.311 -30.240 44.027 1.00 47.72 172 ARG A N 1
ATOM 1348 C CA . ARG A 1 172 ? -13.958 -30.132 45.341 1.00 47.72 172 ARG A CA 1
ATOM 1349 C C . ARG A 1 172 ? -15.164 -29.210 45.261 1.00 47.72 172 ARG A C 1
ATOM 1351 O O . ARG A 1 172 ? -15.046 -28.009 45.041 1.00 47.72 172 ARG A O 1
ATOM 1358 N N . GLU A 1 173 ? -16.323 -29.825 45.460 1.00 54.06 173 GLU A N 1
ATOM 1359 C CA . GLU A 1 173 ? -17.623 -29.193 45.649 1.00 54.06 173 GLU A CA 1
ATOM 1360 C C . GLU A 1 173 ? -17.598 -28.168 46.790 1.00 54.06 173 GLU A C 1
ATOM 1362 O O . GLU A 1 173 ? -17.303 -28.530 47.929 1.00 54.06 173 GLU A O 1
ATOM 1367 N N . ILE A 1 174 ? -18.027 -26.930 46.522 1.00 46.12 174 ILE A N 1
ATOM 1368 C CA . ILE A 1 174 ? -18.661 -26.067 47.528 1.00 46.12 174 ILE A CA 1
ATOM 1369 C C . ILE A 1 174 ? -19.835 -25.326 46.870 1.00 46.12 174 ILE A C 1
ATOM 1371 O O . ILE A 1 174 ? -19.660 -24.530 45.951 1.00 46.12 174 ILE A O 1
ATOM 1375 N N . LYS A 1 175 ? -21.044 -25.607 47.368 1.00 51.88 175 LYS A N 1
ATOM 1376 C CA . LYS A 1 175 ? -22.277 -24.835 47.154 1.00 51.88 175 LYS A CA 1
ATOM 1377 C C . LYS A 1 175 ? -22.270 -23.587 48.043 1.00 51.88 175 LYS A C 1
ATOM 1379 O O . LYS A 1 175 ? -22.003 -23.744 49.230 1.00 51.88 175 LYS A O 1
ATOM 1384 N N . SER A 1 176 ? -22.691 -22.435 47.512 1.00 41.91 176 SER A N 1
ATOM 1385 C CA . SER A 1 176 ? -23.809 -21.626 48.049 1.00 41.91 176 SER A CA 1
ATOM 1386 C C . SER A 1 176 ? -23.883 -20.233 47.406 1.00 41.91 176 SER A C 1
ATOM 1388 O O . SER A 1 176 ? -22.931 -19.462 47.491 1.00 41.91 176 SER A O 1
ATOM 1390 N N . ASP A 1 177 ? -25.036 -19.964 46.794 1.00 52.31 177 ASP A N 1
ATOM 1391 C CA . ASP A 1 177 ? -25.827 -18.725 46.726 1.00 52.31 177 ASP A CA 1
ATOM 1392 C C . ASP A 1 177 ? -25.171 -17.396 47.141 1.00 52.31 177 ASP A C 1
ATOM 1394 O O . ASP A 1 177 ? -24.826 -17.227 48.306 1.00 52.31 177 ASP A O 1
ATOM 1398 N N . ILE A 1 178 ? -25.144 -16.421 46.218 1.00 53.31 178 ILE A N 1
ATOM 1399 C CA . ILE A 1 178 ? -25.389 -14.985 46.463 1.00 53.31 178 ILE A CA 1
ATOM 1400 C C . ILE A 1 178 ? -25.727 -14.301 45.123 1.00 53.31 178 ILE A C 1
ATOM 1402 O O . ILE A 1 178 ? -24.966 -14.359 44.158 1.00 53.31 178 ILE A O 1
ATOM 1406 N N . ASP A 1 179 ? -26.885 -13.640 45.108 1.00 49.25 179 ASP A N 1
ATOM 1407 C CA . ASP A 1 179 ? -27.368 -12.711 44.085 1.00 49.25 179 ASP A CA 1
ATOM 1408 C C . ASP A 1 179 ? -26.415 -11.520 43.892 1.00 49.25 179 ASP A C 1
ATOM 1410 O O . ASP A 1 179 ? -26.087 -10.798 44.839 1.00 49.25 179 ASP A O 1
ATOM 1414 N N . SER A 1 180 ? -26.025 -11.243 42.647 1.00 50.59 180 SER A N 1
ATOM 1415 C CA . SER A 1 180 ? -25.497 -9.937 42.235 1.00 50.59 180 SER A CA 1
ATOM 1416 C C . SER A 1 180 ? -25.866 -9.634 40.774 1.00 50.59 180 SER A C 1
ATOM 1418 O O . SER A 1 180 ? -25.838 -10.535 39.936 1.00 50.59 180 SER A O 1
ATOM 1420 N N . PRO A 1 181 ? -26.244 -8.379 40.457 1.00 48.03 181 PRO A N 1
ATOM 1421 C CA . PRO A 1 181 ? -26.818 -8.003 39.166 1.00 48.03 181 PRO A CA 1
ATOM 1422 C C . PRO A 1 181 ? -25.759 -7.885 38.053 1.00 48.03 181 PRO A C 1
ATOM 1424 O O . PRO A 1 181 ? -24.582 -7.645 38.338 1.00 48.03 181 PRO A O 1
ATOM 1427 N N . PRO A 1 182 ? -26.161 -7.999 36.772 1.00 39.28 182 PRO A N 1
ATOM 1428 C CA . PRO A 1 182 ? -25.225 -8.052 35.660 1.00 39.28 182 PRO A CA 1
ATOM 1429 C C . PRO A 1 182 ? -24.681 -6.652 35.352 1.00 39.28 182 PRO A C 1
ATOM 1431 O O . PRO A 1 182 ? -25.382 -5.796 34.811 1.00 39.28 182 PRO A O 1
ATOM 1434 N N . GLN A 1 183 ? -23.407 -6.415 35.664 1.00 40.12 183 GLN A N 1
ATOM 1435 C CA . GLN A 1 183 ? -22.655 -5.336 35.030 1.00 40.12 183 GLN A CA 1
ATOM 1436 C C . GLN A 1 183 ? -22.371 -5.748 33.584 1.00 40.12 183 GLN A C 1
ATOM 1438 O O . GLN A 1 183 ? -21.650 -6.710 33.325 1.00 40.12 183 GLN A O 1
ATOM 1443 N N . GLY A 1 184 ? -22.986 -5.027 32.646 1.00 33.69 184 GLY A N 1
ATOM 1444 C CA . GLY A 1 184 ? -22.794 -5.180 31.208 1.00 33.69 184 GLY A CA 1
ATOM 1445 C C . GLY A 1 184 ? -21.374 -4.813 30.785 1.00 33.69 184 GLY A C 1
ATOM 1446 O O . GLY A 1 184 ? -21.128 -3.714 30.299 1.00 33.69 184 GLY A O 1
ATOM 1447 N N . GLY A 1 185 ? -20.443 -5.747 30.956 1.00 33.50 185 GLY A N 1
ATOM 1448 C CA . GLY A 1 185 ? -19.200 -5.788 30.202 1.00 33.50 185 GLY A CA 1
ATOM 1449 C C . GLY A 1 185 ? -19.509 -6.327 28.814 1.00 33.50 185 GLY A C 1
ATOM 1450 O O . GLY A 1 185 ? -19.604 -7.537 28.622 1.00 33.50 185 GLY A O 1
ATOM 1451 N N . PHE A 1 186 ? -19.711 -5.426 27.854 1.00 33.16 186 PHE A N 1
ATOM 1452 C CA . PHE A 1 186 ? -19.798 -5.768 26.438 1.00 33.16 186 PHE A CA 1
ATOM 1453 C C . PHE A 1 186 ? -18.392 -6.175 25.975 1.00 33.16 186 PHE A C 1
ATOM 1455 O O . PHE A 1 186 ? -17.621 -5.368 25.462 1.00 33.16 186 PHE A O 1
ATOM 1462 N N . LEU A 1 187 ? -18.018 -7.427 26.250 1.00 39.19 187 LEU A N 1
ATOM 1463 C CA . LEU A 1 187 ? -16.896 -8.072 25.588 1.00 39.19 187 LEU A CA 1
ATOM 1464 C C . LEU A 1 187 ? -17.377 -8.358 24.169 1.00 39.19 187 LEU A C 1
ATOM 1466 O O . LEU A 1 187 ? -18.037 -9.361 23.903 1.00 39.19 187 LEU A O 1
ATOM 1470 N N . GLU A 1 188 ? -17.115 -7.411 23.277 1.00 39.19 188 GLU A N 1
ATOM 1471 C CA . GLU A 1 188 ? -17.265 -7.622 21.852 1.00 39.19 188 GLU A CA 1
ATOM 1472 C C . GLU A 1 188 ? -16.405 -8.842 21.505 1.00 39.19 188 GLU A C 1
ATOM 1474 O O . GLU A 1 188 ? -15.173 -8.819 21.596 1.00 39.19 188 GLU A O 1
ATOM 1479 N N . GLN A 1 189 ? -17.073 -9.959 21.217 1.00 38.03 189 GLN A N 1
ATOM 1480 C CA . GLN A 1 189 ? -16.463 -11.114 20.587 1.00 38.03 189 GLN A CA 1
ATOM 1481 C C . GLN A 1 189 ? -15.905 -10.610 19.263 1.00 38.03 189 GLN A C 1
ATOM 1483 O O . GLN A 1 189 ? -16.608 -10.577 18.258 1.00 38.03 189 GLN A O 1
ATOM 1488 N N . SER A 1 190 ? -14.641 -10.186 19.274 1.00 41.75 190 SER A N 1
ATOM 1489 C CA . SER A 1 190 ? -13.852 -10.097 18.060 1.00 41.75 190 SER A CA 1
ATOM 1490 C C . SER A 1 190 ? -13.866 -11.503 17.475 1.00 41.75 190 SER A C 1
ATOM 1492 O O . SER A 1 190 ? -13.166 -12.410 17.926 1.00 41.75 190 SER A O 1
ATOM 1494 N N . THR A 1 191 ? -14.765 -11.733 16.525 1.00 42.47 191 THR A N 1
ATOM 1495 C CA . THR A 1 191 ? -14.643 -12.826 15.581 1.00 42.47 191 THR A CA 1
ATOM 1496 C C . THR A 1 191 ? -13.315 -12.568 14.901 1.00 42.47 191 THR A C 1
ATOM 1498 O O . THR A 1 191 ? -13.216 -11.749 13.990 1.00 42.47 191 THR A O 1
ATOM 1501 N N . THR A 1 192 ? -12.249 -13.167 15.432 1.00 52.12 192 THR A N 1
ATOM 1502 C CA . THR A 1 192 ? -10.953 -13.185 14.778 1.00 52.12 192 THR A CA 1
ATOM 1503 C C . THR A 1 192 ? -11.147 -14.059 13.554 1.00 52.12 192 THR A C 1
ATOM 1505 O O . THR A 1 192 ? -10.866 -15.259 13.588 1.00 52.12 192 THR A O 1
ATOM 1508 N N . ASP A 1 193 ? -11.723 -13.474 12.504 1.00 60.50 193 ASP A N 1
ATOM 1509 C CA . ASP A 1 193 ? -11.705 -14.039 11.172 1.00 60.50 193 ASP A CA 1
ATOM 1510 C C . ASP A 1 193 ? -10.262 -14.451 10.937 1.00 60.50 193 ASP A C 1
ATOM 1512 O O . ASP A 1 193 ? -9.336 -13.651 11.082 1.00 60.50 193 ASP A O 1
ATOM 1516 N N . ASN A 1 194 ? -10.054 -15.744 10.719 1.00 72.56 194 ASN A N 1
ATOM 1517 C CA . ASN A 1 194 ? -8.728 -16.296 10.540 1.00 72.56 194 ASN A CA 1
ATOM 1518 C C . ASN A 1 194 ? -8.193 -15.772 9.202 1.00 72.56 194 ASN A C 1
ATOM 1520 O O . ASN A 1 194 ? -8.431 -16.360 8.149 1.00 72.56 194 ASN A O 1
ATOM 1524 N N . VAL A 1 195 ? -7.548 -14.607 9.247 1.00 83.19 195 VAL A N 1
ATOM 1525 C CA . VAL A 1 195 ? -6.999 -13.915 8.087 1.00 83.19 195 VAL A CA 1
ATOM 1526 C C . VAL A 1 195 ? -5.896 -14.789 7.491 1.00 83.19 195 VAL A C 1
ATOM 1528 O O . VAL A 1 195 ? -4.807 -14.912 8.064 1.00 83.19 195 VAL A O 1
ATOM 1531 N N . ASP A 1 196 ? -6.156 -15.396 6.327 1.00 90.25 196 ASP A N 1
ATOM 1532 C CA . ASP A 1 196 ? -5.141 -16.165 5.605 1.00 90.25 196 ASP A CA 1
ATOM 1533 C C . ASP A 1 196 ? -4.098 -15.219 4.998 1.00 90.25 196 ASP A C 1
ATOM 1535 O O . ASP A 1 196 ? -4.185 -14.737 3.863 1.00 90.25 196 ASP A O 1
ATOM 1539 N N . MET A 1 197 ? -3.064 -14.969 5.794 1.00 89.88 197 MET A N 1
ATOM 1540 C CA . MET A 1 197 ? -1.945 -14.113 5.429 1.00 89.88 197 MET A CA 1
ATOM 1541 C C . MET A 1 197 ? -1.206 -14.578 4.174 1.00 89.88 197 MET A C 1
ATOM 1543 O O . MET A 1 197 ? -0.592 -13.745 3.511 1.00 89.88 197 MET A O 1
ATOM 1547 N N . ASN A 1 198 ? -1.205 -15.873 3.847 1.00 88.62 198 ASN A N 1
ATOM 1548 C CA . ASN A 1 198 ? -0.491 -16.360 2.667 1.00 88.62 198 ASN A CA 1
ATOM 1549 C C . ASN A 1 198 ? -1.258 -16.023 1.388 1.00 88.62 198 ASN A C 1
ATOM 1551 O O . ASN A 1 198 ? -0.636 -15.610 0.406 1.00 88.62 198 ASN A O 1
ATOM 1555 N N . VAL A 1 199 ? -2.588 -16.157 1.424 1.00 91.38 199 VAL A N 1
ATOM 1556 C CA . VAL A 1 199 ? -3.475 -15.773 0.317 1.00 91.38 199 VAL A CA 1
ATOM 1557 C C . VAL A 1 199 ? -3.386 -14.272 0.074 1.00 91.38 199 VAL A C 1
ATOM 1559 O O . VAL A 1 199 ? -3.051 -13.862 -1.035 1.00 91.38 199 VAL A O 1
ATOM 1562 N N . ILE A 1 200 ? -3.552 -13.463 1.126 1.00 92.94 200 ILE A N 1
ATOM 1563 C CA . ILE A 1 200 ? -3.482 -11.997 1.023 1.00 92.94 200 ILE A CA 1
ATOM 1564 C C . ILE A 1 200 ? -2.148 -11.550 0.440 1.00 92.94 200 ILE A C 1
ATOM 1566 O O . ILE A 1 200 ? -2.117 -10.750 -0.486 1.00 92.94 200 ILE A O 1
ATOM 1570 N N . LYS A 1 201 ? -1.031 -12.096 0.927 1.00 90.12 201 LYS A N 1
ATOM 1571 C CA . LYS A 1 201 ? 0.295 -11.749 0.405 1.00 90.12 201 LYS A CA 1
ATOM 1572 C C . LYS A 1 201 ? 0.450 -12.073 -1.067 1.00 90.12 201 LYS A C 1
ATOM 1574 O O . LYS A 1 201 ? 0.916 -11.227 -1.819 1.00 90.12 201 LYS A O 1
ATOM 1579 N N . ARG A 1 202 ? 0.078 -13.287 -1.474 1.00 90.06 202 ARG A N 1
ATOM 1580 C CA . ARG A 1 202 ? 0.209 -13.714 -2.868 1.00 90.06 202 ARG A CA 1
ATOM 1581 C C . ARG A 1 202 ? -0.618 -12.812 -3.784 1.00 90.06 202 ARG A C 1
ATOM 1583 O O . ARG A 1 202 ? -0.116 -12.354 -4.807 1.00 90.06 202 ARG A O 1
ATOM 1590 N N . ASP A 1 203 ? -1.858 -12.537 -3.395 1.00 93.62 203 ASP A N 1
ATOM 1591 C CA . ASP A 1 203 ? -2.786 -11.755 -4.204 1.00 93.62 203 ASP A CA 1
ATOM 1592 C C . ASP A 1 203 ? -2.369 -10.273 -4.247 1.00 93.62 203 ASP A C 1
ATOM 1594 O O . ASP A 1 203 ? -2.309 -9.690 -5.327 1.00 93.62 203 ASP A O 1
ATOM 1598 N N . ALA A 1 204 ? -1.961 -9.699 -3.113 1.00 94.75 204 ALA A N 1
ATOM 1599 C CA . ALA A 1 204 ? -1.418 -8.344 -3.013 1.00 94.75 204 ALA A CA 1
ATOM 1600 C C . ALA A 1 204 ? -0.123 -8.154 -3.828 1.00 94.75 204 ALA A C 1
ATOM 1602 O O . ALA A 1 204 ? 0.024 -7.152 -4.528 1.00 94.75 204 ALA A O 1
ATOM 1603 N N . CYS A 1 205 ? 0.811 -9.114 -3.771 1.00 93.81 205 CYS A N 1
ATOM 1604 C CA . CYS A 1 205 ? 2.033 -9.104 -4.583 1.00 93.81 205 CYS A CA 1
ATOM 1605 C C . CYS A 1 205 ? 1.719 -9.189 -6.080 1.00 93.81 205 CYS A C 1
ATOM 1607 O O . CYS A 1 205 ? 2.353 -8.505 -6.878 1.00 93.81 205 CYS A O 1
ATOM 1609 N N . ARG A 1 206 ? 0.747 -10.020 -6.472 1.00 94.69 206 ARG A N 1
ATOM 1610 C CA . ARG A 1 206 ? 0.326 -10.130 -7.871 1.00 94.69 206 ARG A CA 1
ATOM 1611 C C . ARG A 1 206 ? -0.235 -8.804 -8.378 1.00 94.69 206 ARG A C 1
ATOM 1613 O O . ARG A 1 206 ? 0.240 -8.310 -9.389 1.00 94.69 206 ARG A O 1
ATOM 1620 N N . LEU A 1 207 ? -1.175 -8.212 -7.643 1.00 96.00 207 LEU A N 1
ATOM 1621 C CA . LEU A 1 207 ? -1.842 -6.976 -8.052 1.00 96.00 207 LEU A CA 1
ATOM 1622 C C . LEU A 1 207 ? -0.877 -5.789 -8.171 1.00 96.00 207 LEU A C 1
ATOM 1624 O O . LEU A 1 207 ? -0.947 -5.053 -9.150 1.00 96.00 207 LEU A O 1
ATOM 1628 N N . VAL A 1 208 ? 0.048 -5.609 -7.216 1.00 95.69 208 VAL A N 1
ATOM 1629 C CA . VAL A 1 208 ? 1.022 -4.506 -7.313 1.00 95.69 208 VAL A CA 1
ATOM 1630 C C . VAL A 1 208 ? 1.954 -4.688 -8.506 1.00 95.69 208 VAL A C 1
ATOM 1632 O O . VAL A 1 208 ? 2.279 -3.710 -9.169 1.00 95.69 208 VAL A O 1
ATOM 1635 N N . ILE A 1 209 ? 2.346 -5.924 -8.827 1.00 93.50 209 ILE A N 1
ATOM 1636 C CA . ILE A 1 209 ? 3.185 -6.171 -9.997 1.00 93.50 209 ILE A CA 1
ATOM 1637 C C . ILE A 1 209 ? 2.405 -5.937 -11.29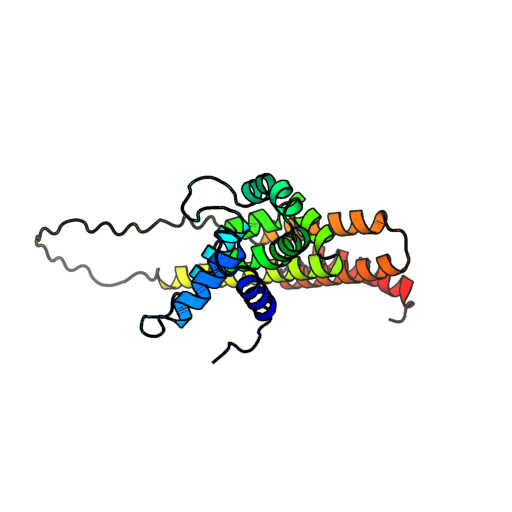4 1.00 93.50 209 ILE A C 1
ATOM 1639 O O . ILE A 1 209 ? 2.920 -5.260 -12.180 1.00 93.50 209 ILE A O 1
ATOM 1643 N N . ASP A 1 210 ? 1.181 -6.457 -11.406 1.00 95.00 210 ASP A N 1
ATOM 1644 C CA . ASP A 1 210 ? 0.335 -6.260 -12.590 1.00 95.00 210 ASP A CA 1
ATOM 1645 C C . ASP A 1 210 ? 0.155 -4.757 -12.880 1.00 95.00 210 ASP A C 1
ATOM 1647 O O . ASP A 1 210 ? 0.272 -4.316 -14.025 1.00 95.00 210 ASP A O 1
ATOM 1651 N N . GLU A 1 211 ? -0.035 -3.950 -11.833 1.00 95.38 211 GLU A N 1
ATOM 1652 C CA . GLU A 1 211 ? -0.138 -2.498 -11.961 1.00 95.38 211 GLU A CA 1
ATOM 1653 C C . GLU A 1 211 ? 1.196 -1.827 -12.326 1.00 95.38 211 GLU A C 1
ATOM 1655 O O . GLU A 1 211 ? 1.218 -0.918 -13.159 1.00 95.38 211 GLU A O 1
ATOM 1660 N N . VAL A 1 212 ? 2.320 -2.280 -11.763 1.00 91.69 212 VAL A N 1
ATOM 1661 C CA . VAL A 1 212 ? 3.655 -1.783 -12.136 1.00 91.69 212 VAL A CA 1
ATOM 1662 C C . VAL A 1 212 ? 3.947 -2.064 -13.614 1.00 91.69 212 VAL A C 1
ATOM 1664 O O . VAL A 1 212 ? 4.377 -1.148 -14.315 1.00 91.69 212 VAL A O 1
ATOM 1667 N N . TYR A 1 213 ? 3.643 -3.264 -14.126 1.00 91.00 213 TYR A N 1
ATOM 1668 C CA . TYR A 1 213 ? 3.731 -3.554 -15.565 1.00 91.00 213 TYR A CA 1
ATOM 1669 C C . TYR A 1 213 ? 2.857 -2.619 -16.379 1.00 91.00 213 TYR A C 1
ATOM 1671 O O . TYR A 1 213 ? 3.338 -2.022 -17.338 1.00 91.00 213 TYR A O 1
ATOM 1679 N N . ARG A 1 214 ? 1.592 -2.452 -15.984 1.00 91.81 214 ARG A N 1
ATOM 1680 C CA . ARG A 1 214 ? 0.650 -1.594 -16.705 1.00 91.81 214 ARG A CA 1
ATOM 1681 C C . ARG A 1 214 ? 1.160 -0.157 -16.821 1.00 91.81 214 ARG A C 1
ATOM 1683 O O . ARG A 1 214 ? 1.008 0.457 -17.872 1.00 91.81 214 ARG A O 1
ATOM 1690 N N . VAL A 1 215 ? 1.734 0.395 -15.753 1.00 89.00 215 VAL A N 1
ATOM 1691 C CA . VAL A 1 215 ? 2.257 1.769 -15.757 1.00 89.00 215 VAL A CA 1
ATOM 1692 C C . VAL A 1 215 ? 3.533 1.878 -16.589 1.00 89.00 215 VAL A C 1
ATOM 1694 O O . VAL A 1 215 ? 3.686 2.850 -17.322 1.00 89.00 215 VAL A O 1
ATOM 1697 N N . MET A 1 216 ? 4.417 0.884 -16.520 1.00 83.81 216 MET A N 1
ATOM 1698 C CA . MET A 1 216 ? 5.729 0.933 -17.173 1.00 83.81 216 MET A CA 1
ATOM 1699 C C . MET A 1 216 ? 5.709 0.568 -18.655 1.00 83.81 216 MET A C 1
ATOM 1701 O O . MET A 1 216 ? 6.516 1.095 -19.413 1.00 83.81 216 MET A O 1
ATOM 1705 N N . ASP A 1 217 ? 4.785 -0.288 -19.087 1.00 79.56 217 ASP A N 1
ATOM 1706 C CA . ASP A 1 217 ? 4.609 -0.624 -20.506 1.00 79.56 217 ASP A CA 1
ATOM 1707 C C . ASP A 1 217 ? 4.083 0.583 -21.306 1.00 79.56 217 ASP A C 1
ATOM 1709 O O . ASP A 1 217 ? 4.462 0.818 -22.452 1.00 79.56 217 ASP A O 1
ATOM 1713 N N . VAL A 1 218 ? 3.271 1.431 -20.666 1.00 69.50 218 VAL A N 1
ATOM 1714 C CA . VAL A 1 218 ? 2.769 2.681 -21.260 1.00 69.50 218 VAL A CA 1
ATOM 1715 C C . VAL A 1 218 ? 3.878 3.736 -21.392 1.00 69.50 218 VAL A C 1
ATOM 1717 O O . VAL A 1 218 ? 3.832 4.578 -22.292 1.00 69.50 218 VAL A O 1
ATOM 1720 N N . THR A 1 219 ? 4.895 3.700 -20.530 1.00 60.88 219 THR A N 1
ATOM 1721 C CA . THR A 1 219 ? 6.008 4.653 -20.514 1.00 60.88 219 THR A CA 1
ATOM 1722 C C . THR A 1 219 ? 7.268 3.997 -21.085 1.00 60.88 219 THR A C 1
ATOM 1724 O O . THR A 1 219 ? 8.171 3.589 -20.368 1.00 60.88 219 THR A O 1
ATOM 1727 N N . VAL A 1 220 ? 7.359 3.865 -22.411 1.00 56.84 220 VAL A N 1
ATOM 1728 C CA . VAL A 1 220 ? 8.544 3.278 -23.067 1.00 56.84 220 VAL A CA 1
ATOM 1729 C C . VAL A 1 220 ? 9.739 4.246 -22.982 1.00 56.84 220 VAL A C 1
ATOM 1731 O O . VAL A 1 220 ? 10.029 4.997 -23.916 1.00 56.84 220 VAL A O 1
ATOM 1734 N N . ARG A 1 221 ? 10.442 4.269 -21.843 1.00 60.44 221 ARG A N 1
ATOM 1735 C CA . ARG A 1 221 ? 11.724 4.966 -21.644 1.00 60.44 221 ARG A CA 1
ATOM 1736 C C . ARG A 1 221 ? 12.723 4.056 -20.933 1.00 60.44 221 ARG A C 1
ATOM 1738 O O . ARG A 1 221 ? 12.374 3.277 -20.056 1.00 60.44 221 ARG A O 1
ATOM 1745 N N . SER A 1 222 ? 14.005 4.188 -21.272 1.00 60.16 222 SER A N 1
ATOM 1746 C CA . SER A 1 222 ? 15.091 3.377 -20.698 1.00 60.16 222 SER A CA 1
ATOM 1747 C C . SER A 1 222 ? 15.178 3.456 -19.165 1.00 60.16 222 SER A C 1
ATOM 1749 O O . SER A 1 222 ? 15.508 2.459 -18.530 1.00 60.16 222 SER A O 1
ATOM 1751 N N . GLY A 1 223 ? 14.814 4.588 -18.551 1.00 61.12 223 GLY A N 1
ATOM 1752 C CA . GLY A 1 223 ? 14.750 4.734 -17.089 1.00 61.12 223 GLY A CA 1
ATOM 1753 C C . GLY A 1 223 ? 13.668 3.885 -16.406 1.00 61.12 223 GLY A C 1
ATOM 1754 O O . GLY A 1 223 ? 13.832 3.498 -15.250 1.00 61.12 223 GLY A O 1
ATOM 1755 N N . ASP A 1 224 ? 12.605 3.524 -17.124 1.00 74.31 224 ASP A N 1
ATOM 1756 C CA . ASP A 1 224 ? 11.474 2.782 -16.558 1.00 74.31 224 ASP A CA 1
ATOM 1757 C C . ASP A 1 224 ? 11.795 1.291 -16.409 1.00 74.31 224 ASP A C 1
ATOM 1759 O O . ASP A 1 224 ? 11.326 0.641 -15.477 1.00 74.31 224 ASP A O 1
ATOM 1763 N N . SER A 1 225 ? 12.720 0.777 -17.224 1.00 84.00 225 SER A N 1
ATOM 1764 C CA . SER A 1 225 ? 13.244 -0.583 -17.064 1.00 84.00 225 SER A CA 1
ATOM 1765 C C . SER A 1 225 ? 14.047 -0.765 -15.766 1.00 84.00 225 SER A C 1
ATOM 1767 O O . SER A 1 225 ? 13.908 -1.787 -15.098 1.00 84.00 225 SER A O 1
ATOM 1769 N N . LEU A 1 226 ? 14.813 0.242 -15.322 1.00 90.12 226 LEU A N 1
ATOM 1770 C CA . LEU A 1 226 ? 15.515 0.170 -14.034 1.00 90.12 226 LEU A CA 1
ATOM 1771 C C . LEU A 1 226 ? 14.525 0.141 -12.865 1.00 90.12 226 LEU A C 1
ATOM 1773 O O . LEU A 1 226 ? 14.653 -0.677 -11.954 1.00 90.12 226 LEU A O 1
ATOM 1777 N N . ASN A 1 227 ? 13.522 1.017 -12.903 1.00 91.69 227 ASN A N 1
ATOM 1778 C CA . ASN A 1 227 ? 12.480 1.057 -11.884 1.00 91.69 227 ASN A CA 1
ATOM 1779 C C . ASN A 1 227 ? 11.685 -0.264 -11.850 1.00 91.69 227 ASN A C 1
ATOM 1781 O O . ASN A 1 227 ? 11.360 -0.732 -10.759 1.00 91.69 227 ASN A O 1
ATOM 1785 N N . MET A 1 228 ? 11.434 -0.899 -13.004 1.00 92.44 228 MET A N 1
ATOM 1786 C CA . MET A 1 228 ? 10.822 -2.233 -13.087 1.00 92.44 228 MET A CA 1
ATOM 1787 C C . MET A 1 228 ? 11.668 -3.273 -12.353 1.00 92.44 228 MET A C 1
ATOM 1789 O O . MET A 1 228 ? 11.158 -3.990 -11.495 1.00 92.44 228 MET A O 1
ATOM 1793 N N . ALA A 1 229 ? 12.973 -3.316 -12.640 1.00 93.19 229 ALA A N 1
ATOM 1794 C CA . ALA A 1 229 ? 13.893 -4.248 -11.995 1.00 93.19 229 ALA A CA 1
ATOM 1795 C C . ALA A 1 229 ? 13.907 -4.070 -10.467 1.00 93.19 229 ALA A C 1
ATOM 1797 O O . ALA A 1 229 ? 13.843 -5.059 -9.741 1.00 93.19 229 ALA A O 1
ATOM 1798 N N . ILE A 1 230 ? 13.893 -2.819 -9.984 1.00 94.75 230 ILE A N 1
ATOM 1799 C CA . ILE A 1 230 ? 13.805 -2.497 -8.550 1.00 94.75 230 ILE A CA 1
ATOM 1800 C C . ILE A 1 230 ? 12.479 -2.987 -7.950 1.00 94.75 230 ILE A C 1
ATOM 1802 O O . ILE A 1 230 ? 12.462 -3.538 -6.847 1.00 94.75 230 ILE A O 1
ATOM 1806 N N . CYS A 1 231 ? 11.354 -2.795 -8.643 1.00 95.62 231 CYS A N 1
ATOM 1807 C CA . CYS A 1 231 ? 10.055 -3.267 -8.161 1.00 95.62 231 CYS A CA 1
ATOM 1808 C C . CYS A 1 231 ? 10.031 -4.799 -8.074 1.00 95.62 231 CYS A C 1
ATOM 1810 O O . CYS A 1 231 ? 9.696 -5.354 -7.027 1.00 95.62 231 CYS A O 1
ATOM 1812 N N . LEU A 1 232 ? 10.459 -5.484 -9.137 1.00 95.44 232 LEU A N 1
ATOM 1813 C CA . LEU A 1 232 ? 10.526 -6.943 -9.196 1.00 95.44 232 LEU A CA 1
ATOM 1814 C C . LEU A 1 232 ? 11.466 -7.524 -8.135 1.00 95.44 232 LEU A C 1
ATOM 1816 O O . LEU A 1 232 ? 11.096 -8.492 -7.465 1.00 95.44 232 LEU A O 1
ATOM 1820 N N . SER A 1 233 ? 12.637 -6.916 -7.913 1.00 96.69 233 SER A N 1
ATOM 1821 C CA . SER A 1 233 ? 13.564 -7.353 -6.866 1.00 96.69 233 SER A CA 1
ATOM 1822 C C . SER A 1 233 ? 12.971 -7.171 -5.469 1.00 96.69 233 SER A C 1
ATOM 1824 O O . SER A 1 233 ? 13.062 -8.074 -4.637 1.00 96.69 233 SER A O 1
ATOM 1826 N N . THR A 1 234 ? 12.299 -6.040 -5.232 1.00 97.00 234 THR A N 1
ATOM 1827 C CA . THR A 1 234 ? 11.641 -5.725 -3.956 1.00 97.00 234 THR A CA 1
ATOM 1828 C C . THR A 1 234 ? 10.520 -6.719 -3.647 1.00 97.00 234 THR A C 1
ATOM 1830 O O . THR A 1 234 ? 10.442 -7.236 -2.530 1.00 97.00 234 THR A O 1
ATOM 1833 N N . VAL A 1 235 ? 9.673 -7.048 -4.630 1.00 96.06 235 VAL A N 1
ATOM 1834 C CA . VAL A 1 235 ? 8.626 -8.062 -4.433 1.00 96.06 235 VAL A CA 1
ATOM 1835 C C . VAL A 1 235 ? 9.231 -9.454 -4.274 1.00 96.06 235 VAL A C 1
ATOM 1837 O O . VAL A 1 235 ? 8.818 -10.194 -3.383 1.00 96.06 235 VAL A O 1
ATOM 1840 N N . GLY A 1 236 ? 10.243 -9.803 -5.071 1.00 95.62 236 GLY A N 1
ATOM 1841 C CA . GLY A 1 236 ? 10.970 -11.066 -4.948 1.00 95.62 236 GLY A CA 1
ATOM 1842 C C . GLY A 1 236 ? 11.529 -11.286 -3.539 1.00 95.62 236 GLY A C 1
ATOM 1843 O O . GLY A 1 236 ? 11.306 -12.336 -2.932 1.00 95.62 236 GLY A O 1
ATOM 1844 N N . GLU A 1 237 ? 12.168 -10.271 -2.959 1.00 94.81 237 GLU A N 1
ATOM 1845 C CA . GLU A 1 237 ? 12.651 -10.319 -1.577 1.00 94.81 237 GLU A CA 1
ATOM 1846 C C . GLU A 1 237 ? 11.500 -10.468 -0.562 1.00 94.81 237 GLU A C 1
ATOM 1848 O O . GLU A 1 237 ? 11.568 -11.293 0.358 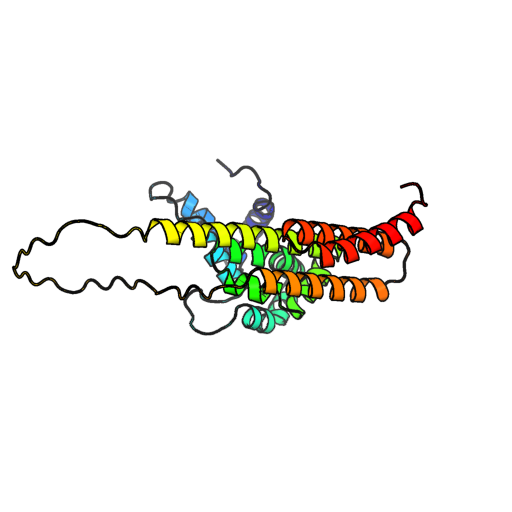1.00 94.81 237 GLU A O 1
ATOM 1853 N N . GLY A 1 238 ? 10.405 -9.722 -0.744 1.00 91.06 238 GLY A N 1
ATOM 1854 C CA . GLY A 1 238 ? 9.202 -9.833 0.090 1.00 91.06 238 GLY A CA 1
ATOM 1855 C C . GLY A 1 238 ? 8.574 -11.234 0.065 1.00 91.06 238 GLY A C 1
ATOM 1856 O O . GLY A 1 238 ? 8.146 -11.757 1.106 1.00 91.06 238 GLY A O 1
ATOM 1857 N N . LEU A 1 239 ? 8.577 -11.885 -1.100 1.00 91.56 239 LEU A N 1
ATOM 1858 C CA . LEU A 1 239 ? 8.101 -13.255 -1.300 1.00 91.56 239 LEU A CA 1
ATOM 1859 C C . LEU A 1 239 ? 9.026 -14.288 -0.631 1.00 91.56 239 LEU A C 1
ATOM 1861 O O . LEU A 1 239 ? 8.527 -15.206 0.032 1.00 91.56 239 LEU A O 1
ATOM 1865 N N . LEU A 1 240 ? 10.356 -14.110 -0.687 1.00 92.88 240 LEU A N 1
ATOM 1866 C CA . LEU A 1 240 ? 11.315 -14.950 0.055 1.00 92.88 240 LEU A CA 1
ATOM 1867 C C . LEU A 1 240 ? 11.055 -14.889 1.560 1.00 92.88 240 LEU A C 1
ATOM 1869 O O . LEU A 1 240 ? 10.880 -15.924 2.212 1.00 92.88 240 LEU A O 1
ATOM 1873 N N . ARG A 1 241 ? 10.930 -13.674 2.110 1.00 88.44 241 ARG A N 1
ATOM 1874 C CA . ARG A 1 241 ? 10.577 -13.460 3.524 1.00 88.44 241 ARG A CA 1
ATOM 1875 C C . ARG A 1 241 ? 9.234 -14.110 3.865 1.00 88.44 241 ARG A C 1
ATOM 1877 O O . ARG A 1 241 ? 9.014 -14.541 4.999 1.00 88.44 241 ARG A O 1
ATOM 1884 N N . SER A 1 242 ? 8.342 -14.243 2.886 1.00 83.56 242 SER A N 1
ATOM 1885 C CA . SER A 1 242 ? 7.017 -14.857 3.010 1.00 83.56 242 SER A CA 1
ATOM 1886 C C . SER A 1 242 ? 6.981 -16.375 2.815 1.00 83.56 242 SER A C 1
ATOM 1888 O O . SER A 1 242 ? 5.901 -16.949 2.902 1.00 83.56 242 SER A O 1
ATOM 1890 N N . LYS A 1 243 ? 8.133 -17.046 2.673 1.00 88.12 243 LYS A N 1
ATOM 1891 C CA . LYS A 1 243 ? 8.227 -18.495 2.402 1.00 88.12 243 LYS A CA 1
ATOM 1892 C C . LYS A 1 243 ? 7.531 -18.905 1.093 1.00 88.12 243 LYS A C 1
ATOM 1894 O O . LYS A 1 243 ? 7.019 -20.016 0.991 1.00 88.12 243 LYS A O 1
ATOM 1899 N N . GLN A 1 244 ? 7.552 -18.028 0.089 1.00 88.56 244 GLN A N 1
ATOM 1900 C CA . GLN A 1 244 ? 7.056 -18.288 -1.268 1.00 88.56 244 GLN A CA 1
ATOM 1901 C C . GLN A 1 244 ? 8.233 -18.298 -2.268 1.00 88.56 244 GLN A C 1
ATOM 1903 O O . GLN A 1 244 ? 8.321 -17.427 -3.132 1.00 88.56 244 GLN A O 1
ATOM 1908 N N . PRO A 1 245 ? 9.185 -19.250 -2.154 1.00 93.81 245 PRO A N 1
ATOM 1909 C CA . PRO A 1 245 ? 10.442 -19.202 -2.905 1.00 93.81 245 PRO A CA 1
ATOM 1910 C C . PRO A 1 245 ? 10.256 -19.378 -4.414 1.00 93.81 245 PRO A C 1
ATOM 1912 O O . PRO A 1 245 ? 11.010 -18.800 -5.186 1.00 93.81 245 PRO A O 1
ATOM 1915 N N . ARG A 1 246 ? 9.243 -20.143 -4.843 1.00 92.88 246 ARG A N 1
ATOM 1916 C CA . ARG A 1 246 ? 8.961 -20.366 -6.266 1.00 92.88 246 ARG A CA 1
ATOM 1917 C C . ARG A 1 246 ? 8.566 -19.068 -6.968 1.00 92.88 246 ARG A C 1
ATOM 1919 O O . ARG A 1 246 ? 9.146 -18.737 -7.995 1.00 92.88 246 ARG A O 1
ATOM 1926 N N . ASP A 1 247 ? 7.618 -18.332 -6.392 1.00 90.50 247 ASP A N 1
ATOM 1927 C CA . ASP A 1 247 ? 7.158 -17.059 -6.954 1.00 90.50 247 ASP A CA 1
ATOM 1928 C C . ASP A 1 247 ? 8.242 -15.984 -6.839 1.00 90.50 247 ASP A C 1
ATOM 1930 O O . ASP A 1 247 ? 8.422 -15.192 -7.760 1.00 90.50 247 ASP A O 1
ATOM 1934 N N . ALA A 1 248 ? 9.007 -15.991 -5.742 1.00 94.25 248 ALA A N 1
ATOM 1935 C CA . ALA A 1 248 ? 10.139 -15.091 -5.561 1.00 94.25 248 ALA A CA 1
ATOM 1936 C C . ALA A 1 248 ? 11.202 -15.262 -6.651 1.00 94.25 248 ALA A C 1
ATOM 1938 O O . ALA A 1 248 ? 11.651 -14.275 -7.227 1.00 94.25 248 ALA A O 1
ATOM 1939 N N . MET A 1 249 ? 11.586 -16.510 -6.939 1.00 96.44 249 MET A N 1
ATOM 1940 C CA . MET A 1 249 ? 12.613 -16.829 -7.929 1.00 96.44 249 MET A CA 1
ATOM 1941 C C . MET A 1 249 ? 12.241 -16.286 -9.308 1.00 96.44 249 MET A C 1
ATOM 1943 O O . MET A 1 249 ? 13.066 -15.623 -9.922 1.00 96.44 249 MET A O 1
ATOM 1947 N N . LEU A 1 250 ? 10.983 -16.453 -9.731 1.00 94.94 250 LEU A N 1
ATOM 1948 C CA . LEU A 1 250 ? 10.499 -15.918 -11.008 1.00 94.94 250 LEU A CA 1
ATOM 1949 C C . LEU A 1 250 ? 10.694 -14.397 -11.114 1.00 94.94 250 LEU A C 1
ATOM 1951 O O . LEU A 1 250 ? 11.197 -13.911 -12.122 1.00 94.94 250 LEU A O 1
ATOM 1955 N N . ARG A 1 251 ? 10.344 -13.636 -10.065 1.00 94.69 251 ARG A N 1
ATOM 1956 C CA . ARG A 1 251 ? 10.494 -12.166 -10.082 1.00 94.69 251 ARG A CA 1
ATOM 1957 C C . ARG A 1 251 ? 11.954 -11.729 -10.009 1.00 94.69 251 ARG A C 1
ATOM 1959 O O . ARG A 1 251 ? 12.334 -10.757 -10.653 1.00 94.69 251 ARG A O 1
ATOM 1966 N N . LEU A 1 252 ? 12.777 -12.444 -9.244 1.00 96.69 252 LEU A N 1
ATOM 1967 C CA . LEU A 1 252 ? 14.204 -12.149 -9.120 1.00 96.69 252 LEU A CA 1
ATOM 1968 C C . LEU A 1 252 ? 14.969 -12.460 -10.411 1.00 96.69 252 LEU A C 1
ATOM 1970 O O . LEU A 1 252 ? 15.814 -11.666 -10.810 1.00 96.69 252 LEU A O 1
ATOM 1974 N N . GLU A 1 253 ? 14.671 -13.574 -11.080 1.00 95.94 253 GLU A N 1
ATOM 1975 C CA . GLU A 1 253 ? 15.273 -13.930 -12.371 1.00 95.94 253 GLU A CA 1
ATOM 1976 C C . GLU A 1 253 ? 14.966 -12.880 -13.439 1.00 95.94 253 GLU A C 1
ATOM 1978 O O . GLU A 1 253 ? 15.858 -12.470 -14.184 1.00 95.94 253 GLU A O 1
ATOM 1983 N N . GLU A 1 254 ? 13.728 -12.391 -13.470 1.00 94.06 254 GLU A N 1
ATOM 1984 C CA . GLU A 1 254 ? 13.331 -11.323 -14.378 1.00 94.06 254 GLU A CA 1
ATOM 1985 C C . GLU A 1 254 ? 14.036 -9.998 -14.060 1.00 94.06 254 GLU A C 1
ATOM 1987 O O . GLU A 1 254 ? 14.604 -9.373 -14.958 1.00 94.06 254 GLU A O 1
ATOM 1992 N N . ALA A 1 255 ? 14.097 -9.611 -12.780 1.00 94.62 255 ALA A N 1
ATOM 1993 C CA . ALA A 1 255 ? 14.850 -8.434 -12.348 1.00 94.62 255 ALA A CA 1
ATOM 1994 C C . ALA A 1 255 ? 16.328 -8.520 -12.769 1.00 94.62 255 ALA A C 1
ATOM 1996 O O . ALA A 1 255 ? 16.873 -7.562 -13.314 1.00 94.62 255 ALA A O 1
ATOM 1997 N N . VAL A 1 256 ? 16.969 -9.681 -12.581 1.00 94.44 256 VAL A N 1
ATOM 1998 C CA . VAL A 1 256 ? 18.355 -9.936 -13.011 1.00 94.44 256 VAL A CA 1
ATOM 1999 C C . VAL A 1 256 ? 18.499 -9.833 -14.529 1.00 94.44 256 VAL A C 1
ATOM 2001 O O . VAL A 1 256 ? 19.483 -9.270 -15.007 1.00 94.44 256 VAL A O 1
ATOM 2004 N N . GLY A 1 257 ? 17.533 -10.343 -15.298 1.00 92.06 257 GLY A N 1
ATOM 2005 C CA . GLY A 1 257 ? 17.511 -10.196 -16.753 1.00 92.06 257 GLY A CA 1
ATOM 2006 C C . GLY A 1 257 ? 17.547 -8.729 -17.184 1.00 92.06 257 GLY A C 1
ATOM 2007 O O . GLY A 1 257 ? 18.358 -8.355 -18.034 1.00 92.06 257 GLY A O 1
ATOM 2008 N N . ILE A 1 258 ? 16.739 -7.886 -16.537 1.00 91.69 258 ILE A N 1
ATOM 2009 C CA . ILE A 1 258 ? 16.708 -6.444 -16.804 1.00 91.69 258 ILE A CA 1
ATOM 2010 C C . ILE A 1 258 ? 18.017 -5.772 -16.366 1.00 91.69 258 ILE A C 1
ATOM 2012 O O . ILE A 1 258 ? 18.606 -5.025 -17.148 1.00 91.69 258 ILE A O 1
ATOM 2016 N N . TYR A 1 259 ? 18.521 -6.067 -15.162 1.00 92.50 259 TYR A N 1
ATOM 2017 C CA . TYR A 1 259 ? 19.789 -5.507 -14.682 1.00 92.50 259 TYR A CA 1
ATOM 2018 C C . TYR A 1 259 ? 20.959 -5.835 -15.612 1.00 92.50 259 TYR A C 1
ATOM 2020 O O . TYR A 1 259 ? 21.720 -4.935 -15.957 1.00 92.50 259 TYR A O 1
ATOM 2028 N N . ARG A 1 260 ? 21.064 -7.078 -16.095 1.00 91.38 260 ARG A N 1
ATOM 2029 C CA . ARG A 1 260 ? 22.095 -7.475 -17.069 1.00 91.38 260 ARG A CA 1
ATOM 2030 C C . ARG A 1 260 ? 21.955 -6.747 -18.401 1.00 91.38 260 ARG A C 1
ATOM 2032 O O . ARG A 1 260 ? 22.964 -6.403 -19.011 1.00 91.38 260 ARG A O 1
ATOM 2039 N N . GLY A 1 261 ? 20.723 -6.513 -18.853 1.00 89.19 261 GLY A N 1
ATOM 2040 C CA . GLY A 1 261 ? 20.455 -5.736 -20.063 1.00 89.19 261 GLY A CA 1
ATOM 2041 C C . GLY A 1 261 ? 20.898 -4.274 -19.945 1.00 89.19 261 GLY A C 1
ATOM 2042 O O . GLY A 1 261 ? 21.362 -3.700 -20.927 1.00 89.19 261 GLY A O 1
ATOM 2043 N N . LEU A 1 262 ? 20.796 -3.689 -18.747 1.00 88.75 262 LEU A N 1
ATOM 2044 C CA . LEU A 1 262 ? 21.128 -2.284 -18.487 1.00 88.75 262 LEU A CA 1
ATOM 2045 C C . LEU A 1 262 ? 22.592 -2.043 -18.113 1.00 88.75 262 LEU A C 1
ATOM 2047 O O . LEU A 1 262 ? 23.192 -1.077 -18.576 1.00 88.75 262 LEU A O 1
ATOM 2051 N N . LEU A 1 263 ? 23.151 -2.890 -17.250 1.00 88.31 263 LEU A N 1
ATOM 2052 C CA . LEU A 1 263 ? 24.477 -2.716 -16.649 1.00 88.31 263 LEU A CA 1
ATOM 2053 C C . LEU A 1 263 ? 25.551 -3.589 -17.316 1.00 88.31 263 LEU A C 1
ATOM 2055 O O . LEU A 1 263 ? 26.741 -3.409 -17.065 1.00 88.31 263 LEU A O 1
ATOM 2059 N N . GLY A 1 264 ? 25.144 -4.524 -18.176 1.00 85.69 264 GLY A N 1
ATOM 2060 C CA . GLY A 1 264 ? 26.010 -5.541 -18.762 1.00 85.69 264 GLY A CA 1
ATOM 2061 C C . GLY A 1 264 ? 26.055 -6.839 -17.938 1.00 85.69 264 GLY A C 1
ATOM 2062 O O . GLY A 1 264 ? 25.572 -6.899 -16.811 1.00 85.69 264 GLY A O 1
ATOM 2063 N N . PRO A 1 265 ? 26.644 -7.915 -18.488 1.00 81.50 265 PRO A N 1
ATOM 2064 C CA . PRO A 1 265 ? 26.537 -9.273 -17.939 1.00 81.50 265 PRO A CA 1
ATOM 2065 C C . PRO A 1 265 ? 27.337 -9.534 -16.648 1.00 81.50 265 PRO A C 1
ATOM 2067 O O . PRO A 1 265 ? 27.210 -10.620 -16.085 1.00 81.50 265 PRO A O 1
ATOM 2070 N N . TYR A 1 266 ? 28.169 -8.586 -16.203 1.00 79.44 266 TYR A N 1
ATOM 2071 C CA . TYR A 1 266 ? 29.089 -8.738 -15.062 1.00 79.44 266 TYR A CA 1
ATOM 2072 C C . TYR A 1 266 ? 28.677 -7.950 -13.806 1.00 79.44 266 TYR A C 1
ATOM 2074 O O . TYR A 1 266 ? 29.429 -7.938 -12.832 1.00 79.44 266 TYR A O 1
ATOM 2082 N N . HIS A 1 267 ? 27.511 -7.302 -13.839 1.00 59.09 267 HIS A N 1
ATOM 2083 C CA . HIS A 1 267 ? 26.858 -6.672 -12.690 1.00 59.09 267 HIS A CA 1
ATOM 2084 C C . HIS A 1 267 ? 25.722 -7.559 -12.174 1.00 59.09 267 HIS A C 1
ATOM 2086 O O . HIS A 1 267 ? 25.538 -7.575 -10.937 1.00 59.09 267 HIS A O 1
#